Protein AF-N4UQC2-F1 (afdb_monomer)

Nearest PDB structures (foldseek):
  6hcl-assembly1_A  TM=1.930E-01  e=3.547E+00  Syntrophobacter fumaroxidans MPOB
  6zgu-assembly2_B  TM=1.732E-01  e=2.854E+00  Syntrophobacter fumaroxidans MPOB
  6hcl-assembly2_B  TM=1.859E-01  e=4.041E+00  Syntrophobacter fumaroxidans MPOB
  3zx6-assembly1_B  TM=1.472E-01  e=8.837E+00  Archaeoglobus fulgidus DSM 4304

Mean predicted aligned error: 12.89 Å

Radius of gyration: 21.23 Å; Cα contacts (8 Å, |Δi|>4): 267; chains: 1; bounding box: 50×72×57 Å

Foldseek 3Di:
DPPVVVLVVLLLVLLLVLLVQLLVLQVVCVVPPPCLLALDSDAPDDGDPCSDQLNVSSRNSLLSLLSNLLSLLQVLLQQLVVCVVVVNPDPRNVVSNVPRPDPPVCLVVLVVVCVPPDNPQSVLLSVLSNVSSVLSNVLNCVCVDPVLVPPDPPPDPVLLVLLVVLLVQLSRLLSAHDPPLVRDPSSVVSCVVQPVVDDPPHPRNSNSNSVSVSSNSSSLSSHPCSSVCSSCVVVVVVVVVVVVVVVVVVVVVVD

Secondary structure (DSSP, 8-state):
--HHHHHHHHHHHHHHHHHHHHHHHHHHHHHH-GGGGSSSSSTTPPPPGGGSTTTTHHHH-HHHHHHHHHHHHHHHHHHHHHHHHTT-IIIIIHHHHHHS--STTTHHHHHHHHTTS-HHHHHHHHHHHHHHHHHHHHHHHHHHSHHHHH--TTT-THHHHHHHHHHHHHHHHHT--SS-GGG-HHHHHHHHHHTTTS-TTS-HHHHHHHHHHHHHHHHHHTSTTHHHHHH-THHHHHHHHHHHHHHHHHHTT--

Structure (mmCIF, N/CA/C/O backbone):
data_AF-N4UQC2-F1
#
_entry.id   AF-N4UQC2-F1
#
loop_
_atom_site.group_PDB
_atom_site.id
_atom_site.type_symbol
_atom_site.label_atom_id
_atom_site.label_alt_id
_atom_site.label_comp_id
_atom_site.label_asym_id
_atom_site.label_entity_id
_atom_site.label_seq_id
_atom_site.pdbx_PDB_ins_code
_atom_site.Cartn_x
_atom_site.Cartn_y
_atom_site.Cartn_z
_atom_site.occupancy
_atom_site.B_iso_or_equiv
_atom_site.auth_seq_id
_atom_site.auth_comp_id
_atom_site.auth_asym_id
_atom_site.auth_atom_id
_atom_site.pdbx_PDB_model_num
ATOM 1 N N . MET A 1 1 ? 8.652 -9.023 -26.631 1.00 44.34 1 MET A N 1
ATOM 2 C CA . MET A 1 1 ? 9.166 -8.339 -25.422 1.00 44.34 1 MET A CA 1
ATOM 3 C C . MET A 1 1 ? 10.267 -9.214 -24.839 1.00 44.34 1 MET A C 1
ATOM 5 O O . MET A 1 1 ? 10.280 -10.399 -25.132 1.00 44.34 1 MET A O 1
ATOM 9 N N . THR A 1 2 ? 11.253 -8.672 -24.122 1.00 49.44 2 THR A N 1
ATOM 10 C CA . THR A 1 2 ? 12.263 -9.534 -23.476 1.00 49.44 2 THR A CA 1
ATOM 11 C C . THR A 1 2 ? 11.636 -10.201 -22.246 1.00 49.44 2 THR A C 1
ATOM 13 O O . THR A 1 2 ? 10.855 -9.552 -21.553 1.00 49.44 2 THR A O 1
ATOM 16 N N . SER A 1 3 ? 11.986 -11.453 -21.932 1.00 55.62 3 SER A N 1
ATOM 17 C CA . SER A 1 3 ? 11.437 -12.217 -20.784 1.00 55.62 3 SER A CA 1
ATOM 18 C C . SER A 1 3 ? 11.484 -11.453 -19.447 1.00 55.62 3 SER A C 1
ATOM 20 O O . SER A 1 3 ? 10.631 -11.604 -18.576 1.00 55.62 3 SER A O 1
ATOM 22 N N . ARG A 1 4 ? 12.454 -10.542 -19.301 1.00 56.97 4 ARG A N 1
ATOM 23 C CA . ARG A 1 4 ? 12.602 -9.643 -18.147 1.00 56.97 4 ARG A CA 1
ATOM 24 C C . ARG A 1 4 ? 11.537 -8.539 -18.064 1.00 56.97 4 ARG A C 1
ATOM 26 O O . ARG A 1 4 ? 11.221 -8.081 -16.968 1.00 56.97 4 ARG A O 1
ATOM 33 N N . GLN A 1 5 ? 11.024 -8.057 -19.197 1.00 58.88 5 GLN A N 1
ATOM 34 C CA . GLN A 1 5 ? 9.920 -7.091 -19.228 1.00 58.88 5 GLN A CA 1
ATOM 35 C C . GLN A 1 5 ? 8.578 -7.762 -18.926 1.00 58.88 5 GLN A C 1
ATOM 37 O O . GLN A 1 5 ? 7.753 -7.152 -18.252 1.00 58.88 5 GLN A O 1
ATOM 42 N N . GLU A 1 6 ? 8.390 -9.011 -19.351 1.00 59.22 6 GLU A N 1
ATOM 43 C CA . GLU A 1 6 ? 7.180 -9.798 -19.075 1.00 59.22 6 GLU A CA 1
ATOM 44 C C . GLU A 1 6 ? 7.020 -10.062 -17.575 1.00 59.22 6 GLU A C 1
ATOM 46 O O . GLU A 1 6 ? 6.007 -9.669 -16.996 1.00 59.22 6 GLU A O 1
ATOM 51 N N . GLY A 1 7 ? 8.065 -10.571 -16.908 1.00 60.97 7 GLY A N 1
ATOM 52 C CA . GLY A 1 7 ? 8.035 -10.785 -15.455 1.00 60.97 7 GLY A CA 1
ATOM 53 C C . GLY A 1 7 ? 7.785 -9.501 -14.656 1.00 60.97 7 GLY A C 1
ATOM 54 O O . GLY A 1 7 ? 7.135 -9.527 -13.615 1.00 60.97 7 GLY A O 1
ATOM 55 N N . ARG A 1 8 ? 8.232 -8.343 -15.168 1.00 65.62 8 ARG A N 1
ATOM 56 C CA . ARG A 1 8 ? 7.988 -7.037 -14.538 1.00 65.62 8 ARG A CA 1
ATOM 57 C C . ARG A 1 8 ? 6.528 -6.598 -14.622 1.00 65.62 8 ARG A C 1
ATOM 59 O O . ARG A 1 8 ? 6.057 -5.932 -13.714 1.00 65.62 8 ARG A O 1
ATOM 66 N N . ILE A 1 9 ? 5.840 -6.892 -15.716 1.00 70.88 9 ILE A N 1
ATOM 67 C CA . ILE A 1 9 ? 4.436 -6.502 -15.882 1.00 70.88 9 ILE A CA 1
ATOM 68 C C . ILE A 1 9 ? 3.540 -7.473 -15.100 1.00 70.88 9 ILE A C 1
ATOM 70 O O . ILE A 1 9 ? 2.578 -7.047 -14.474 1.00 70.88 9 ILE A O 1
ATOM 74 N N . GLN A 1 10 ? 3.909 -8.753 -15.030 1.00 76.31 10 GLN A N 1
ATOM 75 C CA . GLN A 1 10 ? 3.123 -9.781 -14.340 1.00 76.31 10 GLN A CA 1
ATOM 76 C C . GLN A 1 10 ? 2.926 -9.515 -12.843 1.00 76.31 10 GLN A C 1
ATOM 78 O O . GLN A 1 10 ? 1.796 -9.583 -12.368 1.00 76.31 10 GLN A O 1
ATOM 83 N N . TRP A 1 11 ? 3.976 -9.157 -12.092 1.00 81.56 11 TRP A N 1
ATOM 84 C CA . TRP A 1 11 ? 3.814 -8.882 -10.654 1.00 81.56 11 TRP A CA 1
ATOM 85 C C . TRP A 1 11 ? 2.961 -7.634 -10.382 1.00 81.56 11 TRP A C 1
ATOM 87 O O . TRP A 1 11 ? 2.285 -7.555 -9.360 1.00 81.56 11 TRP A O 1
ATOM 97 N N . ILE A 1 12 ? 2.981 -6.660 -11.297 1.00 83.62 12 ILE A N 1
ATOM 98 C CA . ILE A 1 12 ? 2.190 -5.425 -11.214 1.00 83.62 12 ILE A CA 1
ATOM 99 C C . ILE A 1 12 ? 0.710 -5.748 -11.399 1.00 83.62 12 ILE A C 1
ATOM 101 O O . ILE A 1 12 ? -0.120 -5.286 -10.616 1.00 83.62 12 ILE A O 1
ATOM 105 N N . GLU A 1 13 ? 0.382 -6.553 -12.410 1.00 82.62 13 GLU A N 1
ATOM 106 C CA . GLU A 1 13 ? -0.989 -7.007 -12.647 1.00 82.62 13 GLU A CA 1
ATOM 107 C C . GLU A 1 13 ? -1.485 -7.908 -11.505 1.00 82.62 13 GLU A C 1
ATOM 109 O O . GLU A 1 13 ? -2.600 -7.725 -11.015 1.00 82.62 13 GLU A O 1
ATOM 114 N N . GLY A 1 14 ? -0.630 -8.795 -10.981 1.00 82.50 14 GLY A N 1
ATOM 115 C CA . GLY A 1 14 ? -0.928 -9.589 -9.785 1.00 82.50 14 GLY A CA 1
ATOM 116 C C . GLY A 1 14 ? -1.236 -8.715 -8.564 1.00 82.50 14 GLY A C 1
ATOM 117 O O . GLY A 1 14 ? -2.234 -8.925 -7.870 1.00 82.50 14 GLY A O 1
ATOM 118 N N . LEU A 1 15 ? -0.445 -7.661 -8.344 1.00 84.00 15 LEU A N 1
ATOM 119 C CA . LEU A 1 15 ? -0.656 -6.711 -7.252 1.00 84.00 15 LEU A CA 1
ATOM 120 C C . LEU A 1 15 ? -1.977 -5.928 -7.398 1.00 84.00 15 LEU A C 1
ATOM 122 O O . LEU A 1 15 ? -2.656 -5.690 -6.397 1.00 84.00 15 LEU A O 1
ATOM 126 N N . ARG A 1 16 ? -2.389 -5.579 -8.627 1.00 83.81 16 ARG A N 1
ATOM 127 C CA . ARG A 1 16 ? -3.722 -5.000 -8.903 1.00 83.81 16 ARG A CA 1
ATOM 128 C C . ARG A 1 16 ? -4.848 -5.985 -8.584 1.00 83.81 16 ARG A C 1
ATOM 130 O O . ARG A 1 16 ? -5.846 -5.586 -7.985 1.00 83.81 16 ARG A O 1
ATOM 137 N N . GLY A 1 17 ? -4.674 -7.263 -8.923 1.00 84.44 17 GLY A N 1
ATOM 138 C CA . GLY A 1 17 ? -5.624 -8.328 -8.589 1.00 84.44 17 GLY A CA 1
ATOM 139 C C . GLY A 1 17 ? -5.834 -8.468 -7.079 1.00 84.44 17 GLY A C 1
ATOM 140 O O . GLY A 1 17 ? -6.973 -8.438 -6.603 1.00 84.44 17 GLY A O 1
ATOM 141 N N . ILE A 1 18 ? -4.744 -8.495 -6.305 1.00 85.38 18 ILE A N 1
ATOM 142 C CA . ILE A 1 18 ? -4.799 -8.533 -4.833 1.00 85.38 18 ILE A CA 1
ATOM 143 C C . ILE A 1 18 ? -5.514 -7.291 -4.289 1.00 85.38 18 ILE A C 1
ATOM 145 O O . ILE A 1 18 ? -6.395 -7.412 -3.437 1.00 85.38 18 ILE A O 1
ATOM 149 N N . ALA A 1 19 ? -5.195 -6.102 -4.812 1.00 85.88 19 ALA A N 1
ATOM 150 C CA . ALA A 1 19 ? -5.849 -4.860 -4.408 1.00 85.88 19 ALA A CA 1
ATOM 151 C C . ALA A 1 19 ? -7.370 -4.912 -4.615 1.00 85.88 19 ALA A C 1
ATOM 153 O O . ALA A 1 19 ? -8.125 -4.585 -3.700 1.00 85.88 19 ALA A O 1
ATOM 154 N N . SER A 1 20 ? -7.822 -5.377 -5.783 1.00 84.44 20 SER A N 1
ATOM 155 C CA . SER A 1 20 ? -9.252 -5.515 -6.083 1.00 84.44 20 SER A CA 1
ATOM 156 C C . SER A 1 20 ? -9.953 -6.518 -5.159 1.00 84.44 20 SER A C 1
ATOM 158 O O . SER A 1 20 ? -11.056 -6.252 -4.685 1.00 84.44 20 SER A O 1
ATOM 160 N N . THR A 1 21 ? -9.277 -7.616 -4.809 1.00 84.62 21 THR A N 1
ATOM 161 C CA . THR A 1 21 ? -9.804 -8.630 -3.885 1.00 84.62 21 THR A CA 1
ATOM 162 C C . THR A 1 21 ? -9.952 -8.070 -2.471 1.00 84.62 21 THR A C 1
ATOM 164 O O . THR A 1 21 ? -10.987 -8.261 -1.839 1.00 84.62 21 THR A O 1
ATOM 167 N N . LEU A 1 22 ? -8.956 -7.322 -1.984 1.00 84.25 22 LEU A N 1
ATOM 168 C CA . LEU A 1 22 ? -9.015 -6.663 -0.674 1.00 84.25 22 LEU A CA 1
ATOM 169 C C . LEU A 1 22 ? -10.153 -5.635 -0.596 1.00 84.25 22 LEU A C 1
ATOM 171 O O . LEU A 1 22 ? -10.838 -5.545 0.422 1.00 84.25 22 LEU A O 1
ATOM 175 N N . VAL A 1 23 ? -10.380 -4.873 -1.672 1.00 85.44 23 VAL A N 1
ATOM 176 C CA . VAL A 1 23 ? -11.502 -3.924 -1.758 1.00 85.44 23 VAL A CA 1
ATOM 177 C C . VAL A 1 23 ? -12.839 -4.664 -1.754 1.00 85.44 23 VAL A C 1
ATOM 179 O O . VAL A 1 23 ? -13.753 -4.273 -1.028 1.00 85.44 23 VAL A O 1
ATOM 182 N N . TRP A 1 24 ? -12.950 -5.761 -2.504 1.00 87.62 24 TRP A N 1
ATOM 183 C CA . TRP A 1 24 ? -14.151 -6.591 -2.518 1.00 87.62 24 TRP A CA 1
ATOM 184 C C . TRP A 1 24 ? -14.470 -7.173 -1.131 1.00 87.62 24 TRP A C 1
ATOM 186 O O . TRP A 1 24 ? -15.586 -6.985 -0.648 1.00 87.62 24 TRP A O 1
ATOM 196 N N . ILE A 1 25 ? -13.490 -7.780 -0.445 1.00 83.19 25 ILE A N 1
ATOM 197 C CA . ILE A 1 25 ? -13.656 -8.309 0.924 1.00 83.19 25 ILE A CA 1
ATOM 198 C C . ILE A 1 25 ? -14.134 -7.207 1.875 1.00 83.19 25 ILE A C 1
ATOM 200 O O . ILE A 1 25 ? -15.029 -7.437 2.690 1.00 83.19 25 ILE A O 1
ATOM 204 N N . ALA A 1 26 ? -13.585 -5.998 1.760 1.00 82.19 26 ALA A N 1
ATOM 205 C CA . ALA A 1 26 ? -13.992 -4.870 2.587 1.00 82.19 26 ALA A CA 1
ATOM 206 C C . ALA A 1 26 ? -15.443 -4.439 2.325 1.00 82.19 26 ALA A C 1
ATOM 208 O O . ALA A 1 26 ? -16.198 -4.232 3.271 1.00 82.19 26 ALA A O 1
ATOM 209 N N . HIS A 1 27 ? -15.876 -4.351 1.064 1.00 84.75 27 HIS A N 1
ATOM 210 C CA . HIS A 1 27 ? -17.270 -4.024 0.744 1.00 84.75 27 HIS A CA 1
ATOM 211 C C . HIS A 1 27 ? -18.248 -5.096 1.226 1.00 84.75 27 HIS A C 1
ATOM 213 O O . HIS A 1 27 ? -19.285 -4.753 1.791 1.00 84.75 27 HIS A O 1
ATOM 219 N N . VAL A 1 28 ? -17.898 -6.374 1.061 1.00 84.12 28 VAL A N 1
ATOM 220 C CA . VAL A 1 28 ? -18.686 -7.493 1.590 1.00 84.12 28 VAL A CA 1
ATOM 221 C C . VAL A 1 28 ? -18.770 -7.399 3.112 1.00 84.12 28 VAL A C 1
ATOM 223 O O . VAL A 1 28 ? -19.861 -7.425 3.672 1.00 84.12 28 VAL A O 1
ATOM 226 N N . THR A 1 29 ? -17.645 -7.193 3.796 1.00 80.69 29 THR A N 1
ATOM 227 C CA . THR A 1 29 ? -17.639 -7.079 5.260 1.00 80.69 29 THR A CA 1
ATOM 228 C C . THR A 1 29 ? -18.450 -5.875 5.731 1.00 80.69 29 THR A C 1
ATOM 230 O O . THR A 1 29 ? -19.214 -5.988 6.679 1.00 80.69 29 THR A O 1
ATOM 233 N N . ARG A 1 30 ? -18.377 -4.738 5.032 1.00 72.62 30 ARG A N 1
ATOM 234 C CA . ARG A 1 30 ? -19.188 -3.554 5.343 1.00 72.62 30 ARG A CA 1
ATOM 235 C C . ARG A 1 30 ? -20.687 -3.789 5.142 1.00 72.62 30 ARG A C 1
ATOM 237 O O . ARG A 1 30 ? -21.481 -3.160 5.831 1.00 72.62 30 ARG A O 1
ATOM 244 N N . ALA A 1 31 ? -21.070 -4.657 4.209 1.00 79.44 31 ALA A N 1
ATOM 245 C CA . ALA A 1 31 ? -22.468 -4.997 3.968 1.00 79.44 31 ALA A CA 1
ATOM 246 C C . ALA A 1 31 ? -23.051 -5.918 5.055 1.00 79.44 31 ALA A C 1
ATOM 248 O O . ALA A 1 31 ? -24.238 -5.809 5.351 1.00 79.44 31 ALA A O 1
ATOM 249 N N . PHE A 1 32 ? -22.234 -6.796 5.652 1.00 77.88 32 PHE A N 1
ATOM 250 C CA . PHE A 1 32 ? -22.707 -7.825 6.587 1.00 77.88 32 PHE A CA 1
ATOM 251 C C . PHE A 1 32 ? -22.346 -7.583 8.064 1.00 77.88 32 PHE A C 1
ATOM 253 O O . PHE A 1 32 ? -23.136 -7.942 8.931 1.00 77.88 32 PHE A O 1
ATOM 260 N N . ASP A 1 33 ? -21.191 -6.988 8.379 1.00 72.38 33 ASP A N 1
ATOM 261 C CA . ASP A 1 33 ? -20.724 -6.782 9.759 1.00 72.38 33 ASP A CA 1
ATOM 262 C C . ASP A 1 33 ? -19.831 -5.530 9.884 1.00 72.38 33 ASP A C 1
ATOM 264 O O . ASP A 1 33 ? -18.605 -5.565 9.732 1.00 72.38 33 ASP A O 1
ATOM 268 N N . LEU A 1 34 ? -20.462 -4.393 10.191 1.00 71.00 34 LEU A N 1
ATOM 269 C CA . LEU A 1 34 ? -19.768 -3.121 10.421 1.00 71.00 34 LEU A CA 1
ATOM 270 C C . LEU A 1 34 ? -18.935 -3.102 11.713 1.00 71.00 34 LEU A C 1
ATOM 272 O O . LEU A 1 34 ? -17.970 -2.339 11.798 1.00 71.00 34 LEU A O 1
ATOM 276 N N . ASP A 1 35 ? -19.255 -3.937 12.703 1.00 68.62 35 ASP A N 1
ATOM 277 C CA . ASP A 1 35 ? -18.554 -3.950 13.993 1.00 68.62 35 ASP A CA 1
ATOM 278 C C . ASP A 1 35 ? -17.125 -4.498 13.876 1.00 68.62 35 ASP A C 1
ATOM 280 O O . ASP A 1 35 ? -16.267 -4.228 14.723 1.00 68.62 35 ASP A O 1
ATOM 284 N N . LEU A 1 36 ? -16.8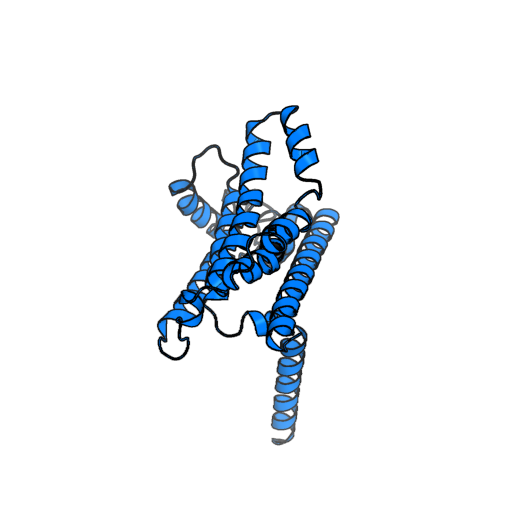23 -5.210 12.790 1.00 69.12 36 LEU A N 1
ATOM 285 C CA . LEU A 1 36 ? -15.484 -5.708 12.485 1.00 69.12 36 LEU A CA 1
ATOM 286 C C . LEU A 1 36 ? -14.478 -4.587 12.151 1.00 69.12 36 LEU A C 1
ATOM 288 O O . LEU A 1 36 ? -13.270 -4.793 12.249 1.00 69.12 36 LEU A O 1
ATOM 292 N N . TYR A 1 37 ? -14.956 -3.374 11.840 1.00 67.75 37 TYR A N 1
ATOM 293 C CA . TYR A 1 37 ? -14.118 -2.176 11.686 1.00 67.75 37 TYR A CA 1
ATOM 294 C C . TYR A 1 37 ? -13.696 -1.552 13.022 1.00 67.75 37 TYR A C 1
ATOM 296 O O . TYR A 1 37 ? -12.891 -0.618 13.047 1.00 67.75 37 TYR A O 1
ATOM 304 N N . SER A 1 38 ? -14.196 -2.057 14.144 1.00 61.38 38 SER A N 1
ATOM 305 C CA . SER A 1 38 ? -13.739 -1.681 15.478 1.00 61.38 38 SER A CA 1
ATOM 306 C C . SER A 1 38 ? -12.682 -2.675 15.975 1.00 61.38 38 SER A C 1
ATOM 308 O O . SER A 1 38 ? -12.798 -3.868 15.693 1.00 61.38 38 SER A O 1
ATOM 310 N N . PRO A 1 39 ? -11.643 -2.239 16.717 1.00 58.44 39 PRO A N 1
ATOM 311 C CA . PRO A 1 39 ? -10.652 -3.149 17.295 1.00 58.44 39 PRO A CA 1
ATOM 312 C C . PRO A 1 39 ? -11.271 -4.109 18.323 1.00 58.44 39 PRO A C 1
ATOM 314 O O . PRO A 1 39 ? -10.719 -5.177 18.566 1.00 58.44 39 PRO A O 1
ATOM 317 N N . VAL A 1 40 ? -12.413 -3.740 18.913 1.00 66.06 40 VAL A N 1
ATOM 318 C CA . VAL A 1 40 ? -13.215 -4.584 19.808 1.00 66.06 40 VAL A CA 1
ATOM 319 C C . VAL A 1 40 ? -14.699 -4.290 19.564 1.00 66.06 40 VAL A C 1
ATOM 321 O O . VAL A 1 40 ? -15.066 -3.139 19.326 1.00 66.06 40 VAL A O 1
ATOM 324 N N . SER A 1 41 ? -15.565 -5.305 19.620 1.00 65.31 41 SER A N 1
ATOM 325 C CA . SER A 1 41 ? -17.017 -5.138 19.383 1.00 65.31 41 SER A CA 1
ATOM 326 C C . SER A 1 41 ? -17.749 -4.409 20.530 1.00 65.31 41 SER A C 1
ATOM 328 O O . SER A 1 41 ? -18.860 -3.935 20.341 1.00 65.31 41 SER A O 1
ATOM 330 N N . GLY A 1 42 ? -17.131 -4.279 21.708 1.00 64.00 42 GLY A N 1
ATOM 331 C CA . GLY A 1 42 ? -17.689 -3.580 22.871 1.00 64.00 42 GLY A CA 1
ATOM 332 C C . GLY A 1 42 ? -16.698 -3.518 24.037 1.00 64.00 42 GLY A C 1
ATOM 333 O O . GLY A 1 42 ? -15.673 -4.202 24.017 1.00 64.00 42 GLY A O 1
ATOM 334 N N . GLU A 1 43 ? -16.980 -2.694 25.044 1.00 59.34 43 GLU A N 1
ATOM 335 C CA . GLU A 1 43 ? -16.144 -2.584 26.247 1.00 59.34 43 GLU A CA 1
ATOM 336 C C . GLU A 1 43 ? -16.070 -3.927 26.998 1.00 59.34 43 GLU A C 1
ATOM 338 O O . GLU A 1 43 ? -17.087 -4.560 27.271 1.00 59.34 43 GLU A O 1
ATOM 343 N N . GLY A 1 44 ? -14.854 -4.395 27.303 1.00 64.75 44 GLY A N 1
ATOM 344 C CA . GLY A 1 44 ? -14.619 -5.623 28.079 1.00 64.75 44 GLY A CA 1
ATOM 345 C C . GLY A 1 44 ? -14.749 -6.953 27.318 1.00 64.75 44 GLY A C 1
ATOM 346 O O . GLY A 1 44 ? -14.522 -8.009 27.909 1.00 64.75 44 GLY A O 1
ATOM 347 N N . LEU A 1 45 ? -15.067 -6.942 26.019 1.00 66.06 45 LEU A N 1
ATOM 348 C CA . LEU A 1 45 ? -15.158 -8.160 25.202 1.00 66.06 45 LEU A CA 1
ATOM 349 C C . LEU A 1 45 ? -13.794 -8.576 24.626 1.00 66.06 45 LEU A C 1
ATOM 351 O O . LEU A 1 45 ? -12.943 -7.742 24.317 1.00 66.06 45 LEU A O 1
ATOM 355 N N . ARG A 1 46 ? -13.581 -9.887 24.439 1.00 63.72 46 ARG A N 1
ATOM 356 C CA . ARG A 1 46 ? -12.381 -10.395 23.752 1.00 63.72 46 ARG A CA 1
ATOM 357 C C . ARG A 1 46 ? -12.460 -10.057 22.251 1.00 63.72 46 ARG A C 1
ATOM 359 O O . ARG A 1 46 ? -13.514 -10.277 21.652 1.00 63.72 46 ARG A O 1
ATOM 366 N N . PRO A 1 47 ? -11.380 -9.547 21.629 1.00 66.38 47 PRO A N 1
ATOM 367 C CA . PRO A 1 47 ? -11.376 -9.224 20.205 1.00 66.38 47 PRO A CA 1
ATOM 368 C C . PRO A 1 47 ? -11.539 -10.496 19.367 1.00 66.38 47 PRO A C 1
ATOM 370 O O . PRO A 1 47 ? -10.925 -11.528 19.650 1.00 66.38 47 PRO A O 1
ATOM 373 N N . ARG A 1 48 ? -12.366 -10.424 18.320 1.00 70.00 48 ARG A N 1
ATOM 374 C CA . ARG A 1 48 ? -12.517 -11.514 17.344 1.00 70.00 48 ARG A CA 1
ATOM 375 C C . ARG A 1 48 ? -11.203 -11.687 16.570 1.00 70.00 48 ARG A C 1
ATOM 377 O O . ARG A 1 48 ? -10.457 -10.727 16.413 1.00 70.00 48 ARG A O 1
ATOM 384 N N . LEU A 1 49 ? -10.920 -12.882 16.039 1.00 68.31 49 LEU A N 1
ATOM 385 C CA . LEU A 1 49 ? -9.668 -13.154 15.299 1.00 68.31 49 LEU A CA 1
ATOM 386 C C . LEU A 1 49 ? -9.405 -12.138 14.174 1.00 68.31 49 LEU A C 1
ATOM 388 O O . LEU A 1 49 ? -8.282 -11.698 13.968 1.00 68.31 49 LEU A O 1
ATOM 392 N N . LEU A 1 50 ? -10.468 -11.711 13.500 1.00 65.56 50 LEU A N 1
ATOM 393 C CA . LEU A 1 50 ? -10.439 -10.730 12.417 1.00 65.56 50 LEU A CA 1
ATOM 394 C C . LEU A 1 50 ? -10.309 -9.263 12.887 1.00 65.56 50 LEU A C 1
ATOM 396 O O . LEU A 1 50 ? -10.082 -8.377 12.070 1.00 65.56 50 LEU A O 1
ATOM 400 N N . GLN A 1 51 ? -10.418 -9.008 14.194 1.00 69.06 51 GLN A N 1
ATOM 401 C CA . GLN A 1 51 ? -10.175 -7.708 14.835 1.00 69.06 51 GLN A CA 1
ATOM 402 C C . GLN A 1 51 ? -8.737 -7.574 15.372 1.00 69.06 51 GLN A C 1
ATOM 404 O O . GLN A 1 51 ? -8.330 -6.481 15.775 1.00 69.06 51 GLN A O 1
ATOM 409 N N . LEU A 1 52 ? -7.959 -8.666 15.379 1.00 72.12 52 LEU A N 1
ATOM 410 C CA . LEU A 1 52 ? -6.561 -8.666 15.813 1.00 72.12 52 LEU A CA 1
ATOM 411 C C . LEU A 1 52 ? -5.668 -7.847 14.865 1.00 72.12 52 LEU A C 1
ATOM 413 O O . LEU A 1 52 ? -5.973 -7.729 13.669 1.00 72.12 52 LEU A O 1
ATOM 417 N N . PRO A 1 53 ? -4.536 -7.314 15.373 1.00 65.62 53 PRO A N 1
ATOM 418 C CA . PRO A 1 53 ? -3.544 -6.674 14.520 1.00 65.62 53 PRO A CA 1
ATOM 419 C C . PRO A 1 53 ? -3.086 -7.645 13.423 1.00 65.62 53 PRO A C 1
ATOM 421 O O . PRO A 1 53 ? -3.095 -8.861 13.616 1.00 65.62 53 PRO A O 1
ATOM 424 N N . PHE A 1 54 ? -2.697 -7.108 12.267 1.00 75.38 54 PHE A N 1
ATOM 425 C CA . PHE A 1 54 ? -2.325 -7.850 11.049 1.00 75.38 54 PHE A CA 1
ATOM 426 C C . PHE A 1 54 ? -3.504 -8.498 10.304 1.00 75.38 54 PHE A C 1
ATOM 428 O O . PHE A 1 54 ? -3.688 -8.221 9.121 1.00 75.38 54 PHE A O 1
ATOM 435 N N . LEU A 1 55 ? -4.336 -9.306 10.969 1.00 70.62 55 LEU A N 1
ATOM 436 C CA . LEU A 1 55 ? -5.478 -10.001 10.343 1.00 70.62 55 LEU A CA 1
ATOM 437 C C . LEU A 1 55 ? -6.570 -9.030 9.873 1.00 70.62 55 LEU A C 1
ATOM 439 O O . LEU A 1 55 ? -7.148 -9.192 8.798 1.00 70.62 55 LEU A O 1
ATOM 443 N N . ARG A 1 56 ? -6.778 -7.954 10.633 1.00 76.69 56 ARG A N 1
ATOM 444 C CA . ARG A 1 56 ? -7.688 -6.852 10.302 1.00 76.69 56 ARG A CA 1
ATOM 445 C C . ARG A 1 56 ? -7.429 -6.201 8.942 1.00 76.69 56 ARG A C 1
ATOM 447 O O . ARG A 1 56 ? -8.356 -5.670 8.326 1.00 76.69 56 ARG A O 1
ATOM 454 N N . ILE A 1 57 ? -6.181 -6.204 8.474 1.00 78.69 57 ILE A N 1
ATOM 455 C CA . ILE A 1 57 ? -5.784 -5.536 7.229 1.00 78.69 57 ILE A CA 1
ATOM 456 C C . ILE A 1 57 ? -6.615 -6.037 6.040 1.00 78.69 57 ILE A C 1
ATOM 458 O O . ILE A 1 57 ? -6.949 -5.249 5.154 1.00 78.69 57 ILE A O 1
ATOM 462 N N . MET A 1 58 ? -7.007 -7.315 6.054 1.00 76.81 58 MET A N 1
ATOM 463 C CA . MET A 1 58 ? -7.826 -7.914 4.997 1.00 76.81 58 MET A CA 1
ATOM 464 C C . MET A 1 58 ? -9.240 -7.320 4.914 1.00 76.81 58 MET A C 1
ATOM 466 O O . MET A 1 58 ? -9.830 -7.298 3.841 1.00 76.81 58 MET A O 1
ATOM 470 N N . ILE A 1 59 ? -9.770 -6.804 6.024 1.00 73.56 59 ILE A N 1
ATOM 471 C CA . ILE A 1 59 ? -11.143 -6.284 6.143 1.00 73.56 59 ILE A CA 1
ATOM 472 C C . ILE A 1 59 ? -11.198 -4.763 5.997 1.00 73.56 59 ILE A C 1
ATOM 474 O O . ILE A 1 59 ? -12.184 -4.196 5.529 1.00 73.56 59 ILE A O 1
ATOM 478 N N . GLN A 1 60 ? -10.120 -4.080 6.375 1.00 71.25 60 GLN A N 1
ATOM 479 C CA . GLN A 1 60 ? -10.064 -2.623 6.430 1.00 71.25 60 GLN A CA 1
ATOM 480 C C . GLN A 1 60 ? -10.291 -1.949 5.068 1.00 71.25 60 GLN A C 1
ATOM 482 O O . GLN A 1 60 ? -10.745 -0.807 5.033 1.00 71.25 60 GLN A O 1
ATOM 487 N N . GLY A 1 61 ? -9.950 -2.605 3.952 1.00 74.31 61 GLY A N 1
ATOM 488 C CA . GLY A 1 61 ? -10.150 -2.109 2.578 1.00 74.31 61 GLY A CA 1
ATOM 489 C C . GLY A 1 61 ? -9.271 -0.924 2.161 1.00 74.31 61 GLY A C 1
ATOM 490 O O . GLY A 1 61 ? -8.925 -0.797 0.987 1.00 74.31 61 GLY A O 1
ATOM 491 N N . ARG A 1 62 ? -8.832 -0.089 3.115 1.00 80.69 62 ARG A N 1
ATOM 492 C CA . ARG A 1 62 ? -7.995 1.103 2.885 1.00 80.69 62 ARG A CA 1
ATOM 493 C C . ARG A 1 62 ? -6.700 0.775 2.140 1.00 80.69 62 ARG A C 1
ATOM 495 O O . ARG A 1 62 ? -6.339 1.500 1.216 1.00 80.69 62 ARG A O 1
ATOM 502 N N . LEU A 1 63 ? -6.034 -0.329 2.489 1.00 82.44 63 LEU A N 1
ATOM 503 C CA . LEU A 1 63 ? -4.816 -0.747 1.788 1.00 82.44 63 LEU A CA 1
ATOM 504 C C . LEU A 1 63 ? -5.074 -1.128 0.329 1.00 82.44 63 LEU A C 1
ATOM 506 O O . LEU A 1 63 ? -4.221 -0.859 -0.505 1.00 82.44 63 LEU A O 1
ATOM 510 N N . GLY A 1 64 ? -6.244 -1.677 -0.009 1.00 83.44 64 GLY A N 1
ATOM 511 C CA . GLY A 1 64 ? -6.584 -1.999 -1.396 1.00 83.44 64 GLY A CA 1
ATOM 512 C C . GLY A 1 64 ? -6.612 -0.752 -2.287 1.00 83.44 64 GLY A C 1
ATOM 513 O O . GLY A 1 64 ? -6.003 -0.739 -3.354 1.00 83.44 64 GLY A O 1
ATOM 514 N N . VAL A 1 65 ? -7.220 0.339 -1.810 1.00 84.94 65 VAL A N 1
ATOM 515 C CA . VAL A 1 65 ? -7.243 1.627 -2.531 1.00 84.94 65 VAL A CA 1
ATOM 516 C C . VAL A 1 65 ? -5.837 2.230 -2.648 1.00 84.94 65 VAL A C 1
ATOM 518 O O . VAL A 1 65 ? -5.447 2.690 -3.720 1.00 84.94 65 VAL A O 1
ATOM 521 N N . ILE A 1 66 ? -5.049 2.186 -1.569 1.00 88.38 66 ILE A N 1
ATOM 522 C CA . ILE A 1 66 ? -3.660 2.676 -1.542 1.00 88.38 66 ILE A CA 1
ATOM 523 C C . ILE A 1 66 ? -2.795 1.907 -2.551 1.00 88.38 66 ILE A C 1
ATOM 525 O O . ILE A 1 66 ? -2.085 2.528 -3.343 1.00 88.38 66 ILE A O 1
ATOM 529 N N . ILE A 1 67 ? -2.901 0.573 -2.589 1.00 86.81 67 ILE A N 1
ATOM 530 C CA . ILE A 1 67 ? -2.201 -0.268 -3.568 1.00 86.81 67 ILE A CA 1
ATOM 531 C C . ILE A 1 67 ? -2.636 0.101 -4.989 1.00 86.81 67 ILE A C 1
ATOM 533 O O . ILE A 1 67 ? -1.788 0.269 -5.858 1.00 86.81 67 ILE A O 1
ATOM 537 N N . PHE A 1 68 ? -3.932 0.275 -5.246 1.00 87.06 68 PHE A N 1
ATOM 538 C CA . PHE A 1 68 ? -4.426 0.617 -6.581 1.00 87.06 68 PHE A CA 1
ATOM 539 C C . PHE A 1 68 ? -3.830 1.934 -7.106 1.00 87.06 68 PHE A C 1
ATOM 541 O O . PHE A 1 68 ? -3.336 2.000 -8.237 1.00 87.06 68 PHE A O 1
ATOM 548 N N . ILE A 1 69 ? -3.802 2.971 -6.266 1.00 87.94 69 ILE A N 1
ATOM 549 C CA . ILE A 1 69 ? -3.222 4.276 -6.611 1.00 87.94 69 ILE A CA 1
ATOM 550 C C . ILE A 1 69 ? -1.697 4.176 -6.769 1.00 87.94 69 ILE A C 1
ATOM 552 O O . ILE A 1 69 ? -1.146 4.709 -7.736 1.00 87.94 69 ILE A O 1
ATOM 556 N N . TYR A 1 70 ? -1.021 3.441 -5.879 1.00 90.12 70 TYR A N 1
ATOM 557 C CA . TYR A 1 70 ? 0.412 3.149 -5.982 1.00 90.12 70 TYR A CA 1
ATOM 558 C C . TYR A 1 70 ? 0.764 2.491 -7.318 1.00 90.12 70 TYR A C 1
ATOM 560 O O . TYR A 1 70 ? 1.656 2.958 -8.027 1.00 90.12 70 TYR A O 1
ATOM 568 N N . VAL A 1 71 ? 0.052 1.423 -7.689 1.00 87.44 71 VAL A N 1
ATOM 569 C CA . VAL A 1 71 ? 0.336 0.696 -8.929 1.00 87.44 71 VAL A CA 1
ATOM 570 C C . VAL A 1 71 ? 0.003 1.548 -10.150 1.00 87.44 71 VAL A C 1
ATOM 572 O O . VAL A 1 71 ? 0.685 1.453 -11.170 1.00 87.44 71 VAL A O 1
ATOM 575 N N . THR A 1 72 ? -1.010 2.408 -10.064 1.00 87.62 72 THR A N 1
ATOM 576 C CA . THR A 1 72 ? -1.296 3.383 -11.122 1.00 87.62 72 THR A CA 1
ATOM 577 C C . THR A 1 72 ? -0.084 4.287 -11.345 1.00 87.62 72 THR A C 1
ATOM 579 O O . THR A 1 72 ? 0.460 4.287 -12.446 1.00 87.62 72 THR A O 1
ATOM 582 N N . GLY A 1 73 ? 0.436 4.937 -10.298 1.00 86.00 73 GLY A N 1
ATOM 583 C CA . GLY A 1 73 ? 1.653 5.755 -10.398 1.00 86.00 73 GLY A CA 1
ATOM 584 C C . GLY A 1 73 ? 2.868 4.979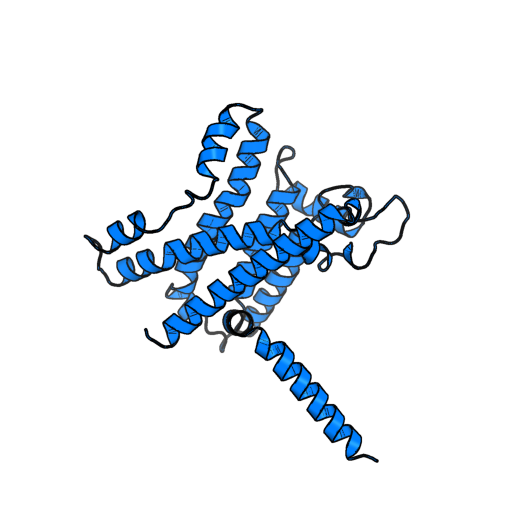 -10.911 1.00 86.00 73 GLY A C 1
ATOM 585 O O . GLY A 1 73 ? 3.596 5.453 -11.784 1.00 86.00 73 GLY A O 1
ATOM 586 N N . TYR A 1 74 ? 3.042 3.739 -10.448 1.00 87.88 74 TYR A N 1
ATOM 587 C CA . TYR A 1 74 ? 4.135 2.875 -10.885 1.00 87.88 74 TYR A CA 1
ATOM 588 C C . TYR A 1 74 ? 4.074 2.563 -12.388 1.00 87.88 74 TYR A C 1
ATOM 590 O O . TYR A 1 74 ? 5.093 2.640 -13.075 1.00 87.88 74 TYR A O 1
ATOM 598 N N . VAL A 1 75 ? 2.894 2.210 -12.912 1.00 84.38 75 VAL A N 1
ATOM 599 C CA . VAL A 1 75 ? 2.707 1.857 -14.330 1.00 84.38 75 VAL A CA 1
ATOM 600 C C . VAL A 1 75 ? 2.800 3.084 -15.224 1.00 84.38 75 VAL A C 1
ATOM 602 O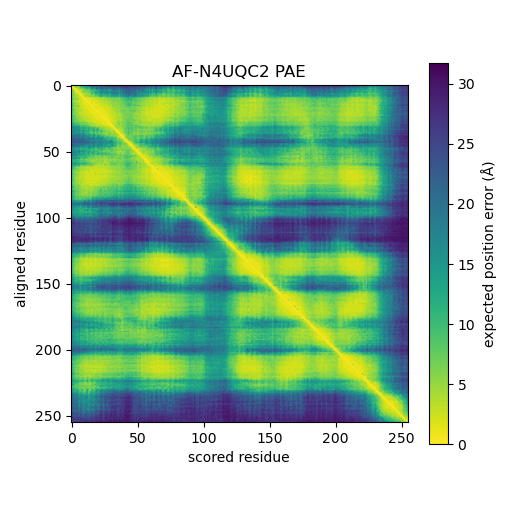 O . VAL A 1 75 ? 3.431 3.012 -16.279 1.00 84.38 75 VAL A O 1
ATOM 605 N N . CYS A 1 76 ? 2.251 4.214 -14.778 1.00 85.31 76 CYS A N 1
ATOM 606 C CA . CYS A 1 76 ? 2.356 5.481 -15.491 1.00 85.31 76 CYS A CA 1
ATOM 607 C C . CYS A 1 76 ? 3.818 5.923 -15.661 1.00 85.31 76 CYS A C 1
ATOM 609 O O . CYS A 1 76 ? 4.176 6.485 -16.691 1.00 85.31 76 CYS A O 1
ATOM 611 N N . ALA A 1 77 ? 4.691 5.611 -14.699 1.00 83.69 77 ALA A N 1
ATOM 612 C CA . ALA A 1 77 ? 6.109 5.954 -14.761 1.00 83.69 77 ALA A CA 1
ATOM 613 C C . ALA A 1 77 ? 6.963 4.989 -15.608 1.00 83.69 77 ALA A C 1
ATOM 615 O O . ALA A 1 77 ? 8.054 5.360 -16.043 1.00 83.69 77 ALA A O 1
ATOM 616 N N . LEU A 1 78 ? 6.489 3.764 -15.888 1.00 81.19 78 LEU A N 1
ATOM 617 C CA . LEU A 1 78 ? 7.294 2.720 -16.544 1.00 81.19 78 LEU A CA 1
ATOM 618 C C . LEU A 1 78 ? 7.816 3.125 -17.924 1.00 81.19 78 LEU A C 1
ATOM 620 O O . LEU A 1 78 ? 9.018 3.020 -18.184 1.00 81.19 78 LEU A O 1
ATOM 624 N N . LYS A 1 79 ? 6.912 3.507 -18.834 1.00 78.56 79 LYS A N 1
ATOM 625 C CA . LYS A 1 79 ? 7.276 3.819 -20.224 1.00 78.56 79 LYS A CA 1
ATOM 626 C C . LYS A 1 79 ? 8.074 5.126 -20.307 1.00 78.56 79 LYS A C 1
ATOM 628 O O . LYS A 1 79 ? 9.173 5.066 -20.865 1.00 78.56 79 LYS A O 1
ATOM 633 N N . PRO A 1 80 ? 7.629 6.241 -19.691 1.00 80.12 80 PRO A N 1
ATOM 634 C CA . PRO A 1 80 ? 8.359 7.502 -19.760 1.00 80.12 80 PRO A CA 1
ATOM 635 C C . PRO A 1 80 ? 9.779 7.402 -19.202 1.00 80.12 80 PRO A C 1
ATOM 637 O O . PRO A 1 80 ? 10.739 7.730 -19.897 1.00 80.12 80 PRO A O 1
ATOM 640 N N . LEU A 1 81 ? 9.955 6.862 -17.988 1.00 79.88 81 LEU A N 1
ATOM 641 C CA . LEU A 1 81 ? 11.283 6.768 -17.368 1.00 79.88 81 LEU A CA 1
ATOM 642 C C . LEU A 1 81 ? 12.226 5.859 -18.161 1.00 79.88 81 LEU A C 1
ATOM 644 O O . LEU A 1 81 ? 13.426 6.123 -18.240 1.00 79.88 81 LEU A O 1
ATOM 648 N N . THR A 1 82 ? 11.700 4.801 -18.782 1.00 78.38 82 THR A N 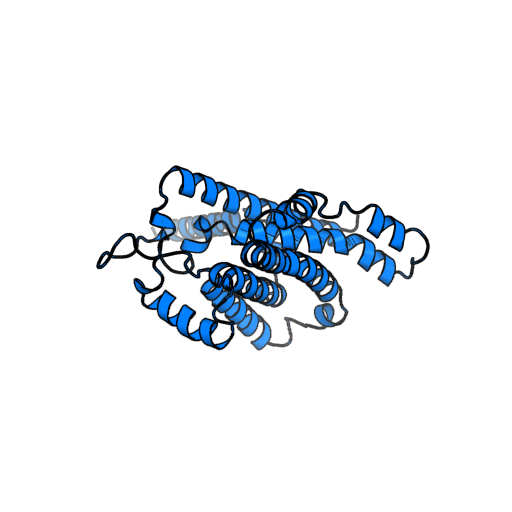1
ATOM 649 C CA . THR A 1 82 ? 12.510 3.920 -19.632 1.00 78.38 82 THR A CA 1
ATOM 650 C C . THR A 1 82 ? 12.995 4.640 -20.893 1.00 78.38 82 THR A C 1
ATOM 652 O O . THR A 1 82 ? 14.145 4.446 -21.285 1.00 78.38 82 THR A O 1
ATOM 655 N N . LEU A 1 83 ? 12.153 5.469 -21.518 1.00 77.62 83 LEU A N 1
ATOM 656 C CA . LEU A 1 83 ? 12.502 6.233 -22.720 1.00 77.62 83 LEU A CA 1
ATOM 657 C C . LEU A 1 83 ? 13.514 7.344 -22.420 1.00 77.62 83 LEU A C 1
ATOM 659 O O . LEU A 1 83 ? 14.531 7.437 -23.110 1.00 77.62 83 LEU A O 1
ATOM 663 N N . PHE A 1 84 ? 13.320 8.094 -21.330 1.00 79.12 84 PHE A N 1
ATOM 664 C CA . PHE A 1 84 ? 14.260 9.141 -20.915 1.00 79.12 84 PHE A CA 1
ATOM 665 C C . PHE A 1 84 ? 15.666 8.593 -20.650 1.00 79.12 84 PHE A C 1
ATOM 667 O O . PHE A 1 84 ? 16.662 9.184 -21.057 1.00 79.12 84 PHE A O 1
ATOM 674 N N . ARG A 1 85 ? 15.771 7.407 -20.045 1.00 74.75 85 ARG A N 1
ATOM 675 C CA . ARG A 1 85 ? 17.066 6.760 -19.773 1.00 74.75 85 ARG A CA 1
ATOM 676 C C . ARG A 1 85 ? 17.758 6.205 -21.016 1.00 74.75 85 ARG A C 1
ATOM 678 O O . ARG A 1 85 ? 18.963 5.976 -20.974 1.00 74.75 85 ARG A O 1
ATOM 685 N N . ARG A 1 86 ? 17.011 5.959 -22.094 1.00 78.50 86 ARG A N 1
ATOM 686 C CA . ARG A 1 86 ? 17.546 5.545 -23.402 1.00 78.50 86 ARG A CA 1
ATOM 687 C C . ARG A 1 86 ? 17.979 6.730 -24.265 1.00 78.50 86 ARG A C 1
ATOM 689 O O . ARG A 1 86 ? 18.487 6.510 -25.355 1.00 78.50 86 ARG A O 1
ATOM 696 N N . GLY A 1 87 ? 17.790 7.954 -23.778 1.00 74.94 87 GLY A N 1
ATOM 697 C CA . GLY A 1 87 ? 18.150 9.167 -24.495 1.00 74.94 87 GLY A CA 1
ATOM 698 C C . GLY A 1 87 ? 17.171 9.557 -25.605 1.00 74.94 87 GLY A C 1
ATOM 699 O O . GLY A 1 87 ? 17.559 10.276 -26.513 1.00 74.94 87 GLY A O 1
ATOM 700 N N . ASN A 1 88 ? 15.925 9.072 -25.564 1.00 74.00 88 ASN A N 1
ATOM 701 C CA . ASN A 1 88 ? 14.922 9.372 -26.588 1.00 74.00 88 ASN A CA 1
ATOM 702 C C . ASN A 1 88 ? 13.896 10.386 -26.042 1.00 74.00 88 ASN A C 1
ATOM 704 O O . ASN A 1 88 ? 12.807 10.012 -25.602 1.00 74.00 88 ASN A O 1
ATOM 708 N N . TYR A 1 89 ? 14.312 11.656 -25.958 1.00 67.19 89 TYR A N 1
ATOM 709 C CA . TYR A 1 89 ? 13.639 12.715 -25.184 1.00 67.19 89 TYR A CA 1
ATOM 710 C C . TYR A 1 89 ? 12.524 13.447 -25.954 1.00 67.19 89 TYR A C 1
ATOM 712 O O . TYR A 1 89 ? 11.473 13.715 -25.379 1.00 67.19 89 TYR A O 1
ATOM 720 N N . GLU A 1 90 ? 12.740 13.755 -27.236 1.00 59.00 90 GLU A N 1
ATOM 721 C CA . GLU A 1 90 ? 12.074 14.887 -27.912 1.00 59.00 90 GLU A CA 1
ATOM 722 C C . GLU A 1 90 ? 10.660 14.610 -28.450 1.00 59.00 90 GLU A C 1
ATOM 724 O O . GLU A 1 90 ? 9.835 15.517 -28.481 1.00 59.00 90 GLU A O 1
ATOM 729 N N . ALA A 1 91 ? 10.342 13.374 -28.847 1.00 59.22 91 ALA A N 1
ATOM 730 C CA . ALA A 1 91 ? 9.012 13.025 -29.365 1.00 59.22 91 ALA A CA 1
ATOM 731 C C . ALA A 1 91 ? 8.362 11.920 -28.525 1.00 59.22 91 ALA A C 1
ATOM 733 O O . ALA A 1 91 ? 7.348 12.148 -27.871 1.00 59.22 91 ALA A O 1
ATOM 734 N N . ASP A 1 92 ? 8.984 10.744 -28.449 1.00 61.16 92 ASP A N 1
ATOM 735 C CA . ASP A 1 92 ? 8.384 9.568 -27.804 1.00 61.16 92 ASP A CA 1
ATOM 736 C C . ASP A 1 92 ? 8.267 9.691 -26.276 1.00 61.16 92 ASP A C 1
ATOM 738 O O . ASP A 1 92 ? 7.318 9.177 -25.682 1.00 61.16 92 ASP A O 1
ATOM 742 N N . GLY A 1 93 ? 9.216 10.372 -25.621 1.00 61.91 93 GLY A N 1
ATOM 743 C CA . GLY A 1 93 ? 9.233 10.559 -24.168 1.00 61.91 93 GLY A CA 1
ATOM 744 C C . GLY A 1 93 ? 8.043 11.386 -23.684 1.00 61.91 93 GLY A C 1
ATOM 745 O O . GLY A 1 93 ? 7.209 10.882 -22.928 1.00 61.91 93 GLY A O 1
ATOM 746 N N . PHE A 1 94 ? 7.918 12.622 -24.170 1.00 65.38 94 PHE A N 1
ATOM 747 C CA . PHE A 1 94 ? 6.801 13.508 -23.826 1.00 65.38 94 PHE A CA 1
ATOM 748 C C . PHE A 1 94 ? 5.451 13.001 -24.353 1.00 65.38 94 PHE A C 1
ATOM 750 O O . PHE A 1 94 ? 4.469 13.061 -23.612 1.00 65.38 94 PHE A O 1
ATOM 757 N N . LEU A 1 95 ? 5.398 12.418 -25.561 1.00 62.91 95 LEU A N 1
ATOM 758 C CA . LEU A 1 95 ? 4.174 11.789 -26.077 1.00 62.91 95 LEU A CA 1
ATOM 759 C C . LEU A 1 95 ? 3.731 10.603 -25.216 1.00 62.91 95 LEU A C 1
ATOM 761 O O . LEU A 1 95 ? 2.536 10.398 -25.017 1.00 62.91 95 LEU A O 1
ATOM 765 N N . SER A 1 96 ? 4.663 9.822 -24.664 1.00 63.12 96 SER A N 1
ATOM 766 C CA . SER A 1 96 ? 4.304 8.728 -23.757 1.00 63.12 96 SER A CA 1
ATOM 767 C C . SER A 1 96 ? 3.741 9.232 -22.428 1.00 63.12 96 SER A C 1
ATOM 769 O O . SER A 1 96 ? 2.844 8.592 -21.884 1.00 63.12 96 SER A O 1
ATOM 771 N N . VAL A 1 97 ? 4.209 10.379 -21.924 1.00 68.56 97 VAL A N 1
ATOM 772 C CA . VAL A 1 97 ? 3.657 11.018 -20.718 1.00 68.56 97 VAL A CA 1
ATOM 773 C C . VAL A 1 97 ? 2.241 11.524 -20.986 1.00 68.56 97 VAL A C 1
ATOM 775 O O . VAL A 1 97 ? 1.355 11.253 -20.182 1.00 68.56 97 VAL A O 1
ATOM 778 N N . SER A 1 98 ? 2.011 12.195 -22.119 1.00 63.12 98 SER A N 1
ATOM 779 C CA . SER A 1 98 ? 0.688 12.729 -22.474 1.00 63.12 98 SER A CA 1
ATOM 780 C C . SER A 1 98 ? -0.322 11.649 -22.873 1.00 63.12 98 SER A C 1
ATOM 782 O O . SER A 1 98 ? -1.513 11.811 -22.634 1.00 63.12 98 SER A O 1
ATOM 784 N N . SER A 1 99 ? 0.143 10.533 -23.441 1.00 61.88 99 SER A N 1
ATOM 785 C CA . SER A 1 99 ? -0.703 9.394 -23.835 1.00 61.88 99 SER A CA 1
ATOM 786 C C . SER A 1 99 ? -0.952 8.406 -22.696 1.00 61.88 99 SER A C 1
ATOM 788 O O . SER A 1 99 ? -1.769 7.494 -22.830 1.00 61.88 99 SER A O 1
ATOM 790 N N . THR A 1 100 ? -0.217 8.524 -21.588 1.00 57.53 100 THR A N 1
ATOM 791 C CA . THR A 1 100 ? -0.495 7.715 -20.407 1.00 57.53 100 THR A CA 1
ATOM 792 C C . THR A 1 100 ? -1.810 8.217 -19.819 1.00 57.53 100 THR A C 1
ATOM 794 O O . THR A 1 100 ? -1.889 9.405 -19.512 1.00 57.53 100 THR A O 1
ATOM 797 N N . PRO A 1 101 ? -2.830 7.358 -19.632 1.00 54.22 101 PRO A N 1
ATOM 798 C CA . PRO A 1 101 ? -4.029 7.765 -18.922 1.00 54.22 101 PRO A CA 1
ATOM 799 C C . PRO A 1 101 ? -3.596 8.203 -17.523 1.00 54.22 101 PRO A C 1
ATOM 801 O O . PRO A 1 101 ? -3.195 7.387 -16.689 1.00 54.22 101 PRO A O 1
ATOM 804 N N . GLY A 1 102 ? -3.589 9.516 -17.300 1.00 51.81 102 GLY A N 1
ATOM 805 C CA . GLY A 1 102 ? -3.445 10.082 -15.972 1.00 51.81 102 GLY A CA 1
ATOM 806 C C . GLY A 1 102 ? -4.633 9.655 -15.109 1.00 51.81 102 GLY A C 1
ATOM 807 O O . GLY A 1 102 ? -5.567 9.008 -15.594 1.00 51.81 102 GLY A O 1
ATOM 808 N N . PRO A 1 103 ? -4.649 10.014 -13.821 1.00 45.91 103 PRO A N 1
ATOM 809 C CA . PRO A 1 103 ? -5.816 9.826 -12.973 1.00 45.91 103 PRO A CA 1
ATOM 810 C C . PRO A 1 103 ? -6.962 10.776 -13.390 1.00 45.91 103 PRO A C 1
ATOM 812 O O . PRO A 1 103 ? -7.426 11.598 -12.609 1.00 45.91 103 PRO A O 1
ATOM 815 N N . GLU A 1 104 ? -7.469 10.639 -14.617 1.00 41.84 104 GLU A N 1
ATOM 816 C CA . GLU A 1 104 ? -8.814 11.074 -15.010 1.00 41.84 104 GLU A CA 1
ATOM 817 C C . GLU A 1 104 ? -9.891 10.104 -14.489 1.00 41.84 104 GLU A C 1
ATOM 819 O O . GLU A 1 104 ? -11.087 10.297 -14.694 1.00 41.84 104 GLU A O 1
ATOM 824 N N . LEU A 1 105 ? -9.483 9.076 -13.737 1.00 41.91 105 LEU A N 1
ATOM 825 C CA . LEU A 1 105 ? -10.361 8.172 -13.005 1.00 41.91 105 LEU A CA 1
ATOM 826 C C . LEU A 1 105 ? -10.947 8.885 -11.765 1.00 41.91 105 LEU A C 1
ATOM 828 O O . LEU A 1 105 ? -10.484 8.691 -10.647 1.00 41.91 105 LEU A O 1
ATOM 832 N N . GLY A 1 106 ? -11.924 9.779 -11.950 1.00 40.66 106 GLY A N 1
ATOM 833 C CA . GLY A 1 106 ? -12.824 10.300 -10.899 1.00 40.66 106 GLY A CA 1
ATOM 834 C C . GLY A 1 106 ? -12.223 11.168 -9.775 1.00 40.66 106 GLY A C 1
ATOM 835 O O . GLY A 1 106 ? -12.969 11.824 -9.044 1.00 40.66 106 GLY A O 1
ATOM 836 N N . ILE A 1 107 ? -10.897 11.239 -9.632 1.00 47.03 107 ILE A N 1
ATOM 837 C CA . ILE A 1 107 ? -10.228 12.048 -8.600 1.00 47.03 107 ILE A CA 1
ATOM 838 C C . ILE A 1 107 ? -10.285 13.535 -8.969 1.00 47.03 107 ILE A C 1
ATOM 840 O O . IL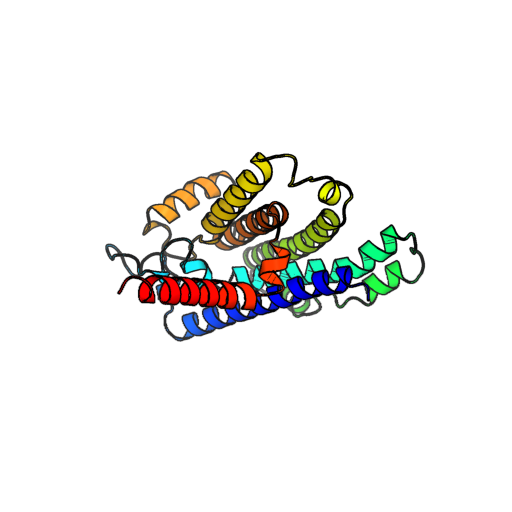E A 1 107 ? -10.547 14.359 -8.099 1.00 47.03 107 ILE A O 1
ATOM 844 N N . SER A 1 108 ? -10.154 13.882 -10.254 1.00 34.09 108 SER A N 1
ATOM 845 C CA . SER A 1 108 ? -10.262 15.274 -10.720 1.00 34.09 108 SER A CA 1
ATOM 846 C C . SER A 1 108 ? -11.681 15.834 -10.542 1.00 34.09 108 SER A C 1
ATOM 848 O O . SER A 1 108 ? -11.856 16.932 -10.022 1.00 34.09 108 SER A O 1
ATOM 850 N N . THR A 1 109 ? -12.721 15.040 -10.826 1.00 37.59 109 THR A N 1
ATOM 851 C CA . THR A 1 109 ? -14.121 15.430 -10.578 1.00 37.59 109 THR A CA 1
ATOM 852 C C . THR A 1 109 ? -14.420 15.567 -9.081 1.00 37.59 109 THR A C 1
ATOM 854 O O . THR A 1 109 ? -15.201 16.429 -8.682 1.00 37.59 109 THR A O 1
ATOM 857 N N . THR A 1 110 ? -13.765 14.765 -8.234 1.00 40.69 110 THR A N 1
ATOM 858 C CA . THR A 1 110 ? -13.826 14.914 -6.770 1.00 40.69 110 THR A CA 1
ATOM 859 C C . THR A 1 110 ? -13.066 16.162 -6.308 1.00 40.69 110 THR A C 1
ATOM 861 O O . THR A 1 110 ? -13.553 16.870 -5.436 1.00 40.69 110 THR A O 1
ATOM 864 N N . PHE A 1 111 ? -11.936 16.497 -6.935 1.00 39.28 111 PHE A N 1
ATOM 865 C CA . PHE A 1 111 ? -11.143 17.696 -6.648 1.00 39.28 111 PHE A CA 1
ATOM 866 C C . PHE A 1 111 ? -11.904 18.987 -6.986 1.00 39.28 111 PHE A C 1
ATOM 868 O O . PHE A 1 111 ? -11.921 19.922 -6.187 1.00 39.28 111 PHE A O 1
ATOM 875 N N . THR A 1 112 ? -12.617 19.032 -8.119 1.00 39.91 112 THR A N 1
ATOM 876 C CA . THR A 1 112 ? -13.462 20.191 -8.459 1.00 39.91 112 THR A CA 1
ATOM 877 C C . THR A 1 112 ? -14.707 20.277 -7.569 1.00 39.91 112 THR A C 1
ATOM 879 O O . THR A 1 112 ? -15.145 21.374 -7.230 1.00 39.91 112 THR A O 1
ATOM 882 N N . ARG A 1 113 ? -15.267 19.135 -7.138 1.00 37.09 113 ARG A N 1
ATOM 883 C CA . ARG A 1 113 ? -16.488 19.077 -6.309 1.00 37.09 113 ARG A CA 1
ATOM 884 C C . ARG A 1 113 ? -16.234 19.273 -4.808 1.00 37.09 113 ARG A C 1
ATOM 886 O O . ARG A 1 113 ? -17.102 19.799 -4.116 1.00 37.09 113 ARG A O 1
ATOM 893 N N . ALA A 1 114 ? -15.048 18.928 -4.304 1.00 41.50 114 ALA A N 1
ATOM 894 C CA . ALA A 1 114 ? -14.644 19.122 -2.906 1.00 41.50 114 ALA A CA 1
ATOM 895 C C . ALA A 1 114 ? -14.435 20.601 -2.536 1.00 41.50 114 ALA A C 1
ATOM 897 O O . ALA A 1 114 ? -14.484 20.956 -1.362 1.00 41.50 114 ALA A O 1
ATOM 898 N N . ARG A 1 115 ? -14.295 21.495 -3.525 1.00 43.12 115 ARG A N 1
ATOM 899 C CA . ARG A 1 115 ? -14.217 22.946 -3.291 1.00 43.12 115 ARG A CA 1
ATOM 900 C C . ARG A 1 115 ? -15.539 23.563 -2.802 1.00 43.12 115 ARG A C 1
ATOM 902 O O . ARG A 1 115 ? -15.551 24.715 -2.387 1.00 43.12 115 ARG A O 1
ATOM 909 N N . SER A 1 116 ? -16.638 22.803 -2.830 1.00 43.41 116 SER A N 1
ATOM 910 C CA . SER A 1 116 ? -17.994 23.267 -2.504 1.00 43.41 116 SER A CA 1
ATOM 911 C C . SER A 1 116 ? -18.524 22.797 -1.137 1.00 43.41 116 SER A C 1
ATOM 913 O O . SER A 1 116 ? -19.628 23.190 -0.763 1.00 43.41 116 SER A O 1
ATOM 915 N N . SER A 1 117 ? -17.808 21.959 -0.381 1.00 45.56 117 SER A N 1
ATOM 916 C CA . SER A 1 117 ? -18.312 21.404 0.887 1.00 45.56 117 SER A CA 1
ATOM 917 C C . SER A 1 117 ? -17.163 21.186 1.877 1.00 45.56 117 SER A C 1
ATOM 919 O O . SER A 1 117 ? -16.302 20.355 1.621 1.00 45.56 117 SER A O 1
ATOM 921 N N . ASN A 1 118 ? -17.136 21.969 2.968 1.00 51.88 118 ASN A N 1
ATOM 922 C CA . ASN A 1 118 ? -16.215 21.891 4.121 1.00 51.88 118 ASN A CA 1
ATOM 923 C C . ASN A 1 118 ? -14.782 21.398 3.806 1.00 51.88 118 ASN A C 1
ATOM 925 O O . ASN A 1 118 ? -14.449 20.221 3.957 1.00 51.88 118 ASN A O 1
ATOM 929 N N . SER A 1 119 ? -13.922 22.340 3.401 1.00 52.03 119 SER A N 1
ATOM 930 C CA . SER A 1 119 ? -12.689 22.081 2.645 1.00 52.03 119 SER A CA 1
ATOM 931 C C . SER A 1 119 ? -11.568 21.339 3.386 1.00 52.03 119 SER A C 1
ATOM 933 O O . SER A 1 119 ? -10.854 20.571 2.755 1.00 52.03 119 SER A O 1
ATOM 935 N N . SER A 1 120 ? -11.404 21.469 4.705 1.00 52.47 120 SER A N 1
ATOM 936 C CA . SER A 1 120 ? -10.176 20.987 5.373 1.00 52.47 120 SER A CA 1
ATOM 937 C C . SER A 1 120 ? -10.039 19.454 5.468 1.00 52.47 120 SER A C 1
ATOM 939 O O . SER A 1 120 ? -8.942 18.905 5.313 1.00 52.47 120 SER A O 1
ATOM 941 N N . LYS A 1 121 ? -11.141 18.724 5.689 1.00 48.94 121 LYS A N 1
ATOM 942 C CA . LYS A 1 121 ? -11.120 17.250 5.828 1.00 48.94 121 LYS A CA 1
ATOM 943 C C . LYS A 1 121 ? -11.076 16.516 4.485 1.00 48.94 121 LYS A C 1
ATOM 945 O O . LYS A 1 121 ? -10.442 15.467 4.369 1.00 48.94 121 LYS A O 1
ATOM 950 N N . ALA A 1 122 ? -11.717 17.066 3.454 1.00 48.06 122 ALA A N 1
ATOM 951 C CA . ALA A 1 122 ? -11.669 16.499 2.106 1.00 48.06 122 ALA A CA 1
ATOM 952 C C . ALA A 1 122 ? -10.286 16.694 1.458 1.00 48.06 122 ALA A C 1
ATOM 954 O O . ALA A 1 122 ? -9.763 15.780 0.817 1.00 48.06 122 ALA A O 1
ATOM 955 N N . GLU A 1 123 ? -9.666 17.855 1.685 1.00 50.19 123 GLU A N 1
ATOM 956 C CA . GLU A 1 123 ? -8.358 18.218 1.135 1.00 50.19 123 GLU A CA 1
ATOM 957 C C . GLU A 1 123 ? -7.229 17.366 1.743 1.00 50.19 123 GLU A C 1
ATOM 959 O O . GLU A 1 123 ? -6.441 16.768 1.009 1.00 50.19 123 GLU A O 1
ATOM 964 N N . SER A 1 124 ? -7.221 17.175 3.068 1.00 52.50 124 SER A N 1
ATOM 965 C CA . SER A 1 124 ? -6.258 16.288 3.748 1.00 52.50 124 SER A CA 1
ATOM 966 C C . SER A 1 124 ? -6.407 14.816 3.343 1.00 52.50 124 SER A C 1
ATOM 968 O O . SER A 1 124 ? -5.407 14.137 3.094 1.00 52.50 124 SER A O 1
ATOM 970 N N . SER A 1 125 ? -7.645 14.331 3.189 1.00 52.34 125 SER A N 1
ATOM 971 C CA . SER A 1 125 ? -7.915 12.967 2.726 1.00 52.34 125 SER A CA 1
ATOM 972 C C . SER A 1 125 ? -7.418 12.733 1.295 1.00 52.34 125 SER A C 1
ATOM 974 O O . SER A 1 125 ? -6.859 11.674 1.016 1.00 52.34 125 SER A O 1
ATOM 976 N N . CYS A 1 126 ? -7.594 13.697 0.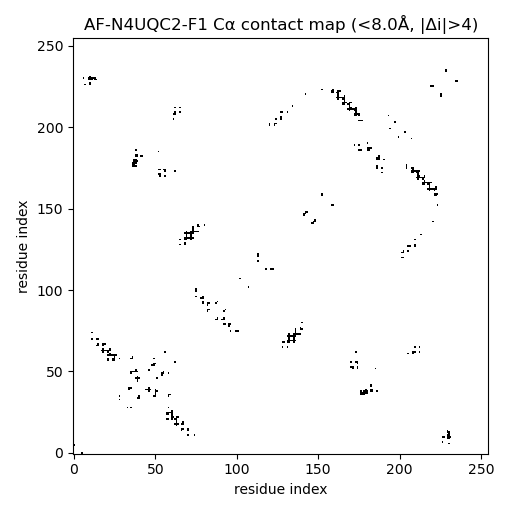385 1.00 58.56 126 CYS A N 1
ATOM 977 C CA . CYS A 1 126 ? -7.111 13.581 -0.992 1.00 58.56 126 CYS A CA 1
ATOM 978 C C . CYS A 1 126 ? -5.577 13.583 -1.050 1.00 58.56 126 CYS A C 1
ATOM 980 O O . CYS A 1 126 ? -4.987 12.770 -1.761 1.00 58.56 126 CYS A O 1
ATOM 982 N N . CYS A 1 127 ? -4.923 14.433 -0.253 1.00 65.69 127 CYS A N 1
ATOM 983 C CA . CYS A 1 127 ? -3.466 14.525 -0.202 1.00 65.69 127 CYS A CA 1
ATOM 984 C C . CYS A 1 127 ? -2.807 13.206 0.227 1.00 65.69 127 CYS A C 1
ATOM 986 O O . CYS A 1 127 ? -1.866 12.765 -0.429 1.00 65.69 127 CYS A O 1
ATOM 988 N N . SER A 1 128 ? -3.309 12.519 1.263 1.00 68.81 128 SER A N 1
ATOM 989 C CA . SER A 1 128 ? -2.692 11.266 1.739 1.00 68.81 128 SER A CA 1
ATOM 990 C C . SER A 1 128 ? -2.734 10.127 0.716 1.00 68.81 128 SER A C 1
ATOM 992 O O . SER A 1 128 ? -1.788 9.341 0.641 1.00 68.81 128 SER A O 1
ATOM 994 N N . TYR A 1 129 ? -3.802 10.031 -0.079 1.00 73.50 129 TYR A N 1
ATOM 995 C CA . TYR A 1 129 ? -3.893 9.047 -1.161 1.00 73.50 129 TYR A CA 1
ATOM 996 C C . TYR A 1 129 ? -3.126 9.496 -2.405 1.00 73.50 129 TYR A C 1
ATOM 998 O O . TYR A 1 129 ? -2.494 8.680 -3.068 1.00 73.50 129 TYR A O 1
ATOM 1006 N N . PHE A 1 130 ? -3.118 10.793 -2.710 1.00 77.31 130 PHE A N 1
ATOM 1007 C CA . PHE A 1 130 ? -2.390 11.327 -3.856 1.00 77.31 130 PHE A CA 1
ATOM 1008 C C . PHE A 1 130 ? -0.869 11.207 -3.697 1.00 77.31 130 PHE A C 1
ATOM 1010 O O . PHE A 1 130 ? -0.174 10.881 -4.657 1.00 77.31 130 PHE A O 1
ATOM 1017 N N . MET A 1 131 ? -0.337 11.356 -2.480 1.00 83.31 131 MET A N 1
ATOM 1018 C CA . MET A 1 131 ? 1.085 11.093 -2.214 1.00 83.31 131 MET A CA 1
ATOM 1019 C C . MET A 1 131 ? 1.481 9.652 -2.552 1.00 83.31 131 MET A C 1
ATOM 1021 O O . MET A 1 131 ? 2.613 9.396 -2.962 1.00 83.31 131 MET A O 1
ATOM 1025 N N . GLN A 1 132 ? 0.536 8.714 -2.471 1.00 88.31 132 GLN A N 1
ATOM 1026 C CA . GLN A 1 132 ? 0.786 7.322 -2.811 1.00 88.31 132 GLN A CA 1
ATOM 1027 C C . GLN A 1 132 ? 1.046 7.101 -4.307 1.00 88.31 132 GLN A C 1
ATOM 1029 O O . GLN A 1 132 ? 1.805 6.201 -4.678 1.00 88.31 132 GLN A O 1
ATOM 1034 N N . PHE A 1 133 ? 0.448 7.931 -5.163 1.00 88.06 133 PHE A N 1
ATOM 1035 C CA . PHE A 1 133 ? 0.705 7.916 -6.600 1.00 88.06 133 PHE A CA 1
ATOM 1036 C C . PHE A 1 133 ? 2.166 8.278 -6.881 1.00 88.06 133 PHE A C 1
ATOM 1038 O O . PHE A 1 133 ? 2.881 7.521 -7.539 1.00 88.06 133 PHE A O 1
ATOM 1045 N N . TRP A 1 134 ? 2.635 9.392 -6.313 1.00 87.75 134 TRP A N 1
ATOM 1046 C CA . TRP A 1 134 ? 4.024 9.842 -6.446 1.00 87.75 134 TRP A CA 1
ATOM 1047 C C . TRP A 1 134 ? 5.012 8.859 -5.839 1.00 87.75 134 TRP A C 1
ATOM 1049 O O . TRP A 1 134 ? 6.069 8.618 -6.414 1.00 87.75 134 TRP A O 1
ATOM 1059 N N . TRP A 1 135 ? 4.643 8.224 -4.729 1.00 90.69 135 TRP A N 1
ATOM 1060 C CA . TRP A 1 135 ? 5.421 7.129 -4.171 1.00 90.69 135 TRP A CA 1
ATOM 1061 C C . TRP A 1 135 ? 5.576 5.962 -5.161 1.00 90.69 135 TRP A C 1
ATOM 1063 O O . TRP A 1 135 ? 6.660 5.404 -5.295 1.00 90.69 135 TRP A O 1
ATOM 1073 N N . GLY A 1 136 ? 4.529 5.628 -5.922 1.00 87.62 136 GLY A N 1
ATOM 1074 C CA . GLY A 1 136 ? 4.597 4.646 -7.012 1.00 87.62 136 GLY A CA 1
ATOM 1075 C C . GLY A 1 136 ? 5.565 5.038 -8.127 1.00 87.62 136 GLY A C 1
ATOM 1076 O O . GLY A 1 136 ? 6.370 4.213 -8.564 1.00 87.62 136 GLY A O 1
ATOM 1077 N N . VAL A 1 137 ? 5.535 6.306 -8.543 1.00 88.62 137 VAL A N 1
ATOM 1078 C CA . VAL A 1 137 ? 6.487 6.870 -9.516 1.00 88.62 137 VAL A CA 1
ATOM 1079 C C . VAL A 1 137 ? 7.922 6.785 -8.982 1.00 88.62 137 VAL A C 1
ATOM 1081 O O . VAL A 1 137 ? 8.818 6.313 -9.681 1.00 88.62 137 VAL A O 1
ATOM 1084 N N . PHE A 1 138 ? 8.137 7.178 -7.725 1.00 90.00 138 PHE A N 1
ATOM 1085 C CA . PHE A 1 138 ? 9.439 7.126 -7.061 1.00 90.00 138 PHE A CA 1
ATOM 1086 C C . PHE A 1 138 ? 9.981 5.697 -6.962 1.00 90.00 138 PHE A C 1
ATOM 1088 O O . PHE A 1 138 ? 11.125 5.442 -7.333 1.00 90.00 138 PHE A O 1
ATOM 1095 N N . MET A 1 139 ? 9.158 4.740 -6.527 1.00 87.75 139 MET A N 1
ATOM 1096 C CA . MET A 1 139 ? 9.566 3.337 -6.434 1.00 87.75 139 MET A CA 1
ATOM 1097 C C . MET A 1 139 ? 9.902 2.749 -7.805 1.00 87.75 139 MET A C 1
ATOM 1099 O O . MET A 1 139 ? 10.832 1.950 -7.920 1.00 87.75 139 MET A O 1
ATOM 1103 N N . ASN A 1 140 ? 9.206 3.170 -8.866 1.00 86.88 140 ASN A N 1
ATOM 1104 C CA . ASN A 1 140 ? 9.569 2.798 -10.230 1.00 86.88 140 ASN A CA 1
ATOM 1105 C C . ASN A 1 140 ? 10.975 3.280 -10.597 1.00 86.88 140 ASN A C 1
ATOM 1107 O O . ASN A 1 140 ? 11.782 2.512 -11.134 1.00 86.88 140 ASN A O 1
ATOM 1111 N N . ASP A 1 141 ? 11.277 4.538 -10.284 1.00 86.06 141 ASP A N 1
ATOM 1112 C CA . ASP A 1 141 ? 12.587 5.113 -10.545 1.00 86.06 141 ASP A CA 1
ATOM 1113 C C . ASP A 1 141 ? 13.679 4.397 -9.736 1.00 86.06 141 ASP A C 1
ATOM 1115 O O . ASP A 1 141 ? 14.690 3.968 -10.307 1.00 86.06 141 ASP A O 1
ATOM 1119 N N . LEU A 1 142 ? 13.414 4.146 -8.447 1.00 84.19 142 LEU A N 1
ATOM 1120 C CA . LEU A 1 142 ? 14.305 3.449 -7.524 1.00 84.19 142 LEU A CA 1
ATOM 1121 C C . LEU A 1 142 ? 14.606 2.024 -7.991 1.00 84.19 142 LEU A C 1
ATOM 1123 O O . LEU A 1 142 ? 15.781 1.681 -8.111 1.00 84.19 142 LEU A O 1
ATOM 1127 N N . HIS A 1 143 ? 13.595 1.222 -8.339 1.00 79.62 143 HIS A N 1
ATOM 1128 C CA . HIS A 1 143 ? 13.774 -0.146 -8.851 1.00 79.62 143 HIS A CA 1
ATOM 1129 C C . HIS A 1 143 ? 14.593 -0.202 -10.138 1.00 79.62 143 HIS A C 1
ATOM 1131 O O . HIS A 1 143 ? 15.292 -1.177 -10.414 1.00 79.62 143 HIS A O 1
ATOM 1137 N N . ASN A 1 144 ? 14.502 0.843 -10.954 1.00 77.50 144 ASN A N 1
ATOM 1138 C CA . ASN A 1 144 ? 15.262 0.919 -12.185 1.00 77.50 144 ASN A CA 1
ATOM 1139 C C . ASN A 1 144 ? 16.629 1.583 -11.991 1.00 77.50 144 ASN A C 1
ATOM 1141 O O . ASN A 1 144 ? 17.460 1.528 -12.898 1.00 77.50 144 ASN A O 1
ATOM 1145 N N . SER A 1 145 ? 16.872 2.260 -10.870 1.00 78.88 145 SER A N 1
ATOM 1146 C CA . SER A 1 145 ? 18.112 2.986 -10.610 1.00 78.88 145 SER A CA 1
ATOM 1147 C C . SER A 1 145 ? 19.316 2.040 -10.525 1.00 78.88 145 SER A C 1
ATOM 1149 O O . SER A 1 145 ? 19.212 0.865 -10.161 1.00 78.88 145 SER A O 1
ATOM 1151 N N . ARG A 1 146 ? 20.509 2.579 -10.805 1.00 67.69 146 ARG A N 1
ATOM 1152 C CA . ARG A 1 146 ? 21.775 1.848 -10.623 1.00 67.69 146 ARG A CA 1
ATOM 1153 C C . ARG A 1 146 ? 22.008 1.460 -9.158 1.00 67.69 146 ARG A C 1
ATOM 1155 O O . ARG A 1 146 ? 22.747 0.516 -8.905 1.00 67.69 14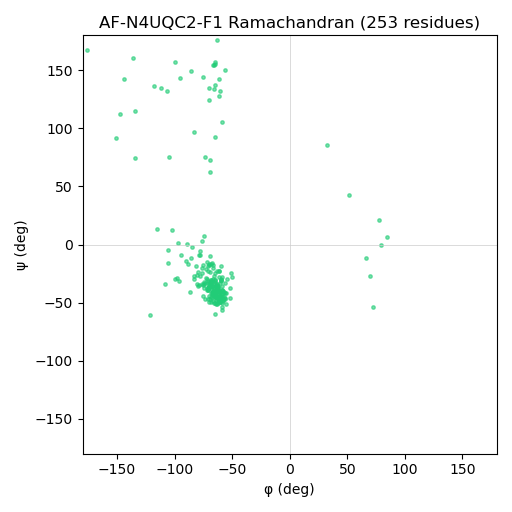6 ARG A O 1
ATOM 1162 N N . VAL A 1 147 ? 21.387 2.170 -8.211 1.00 66.44 147 VAL A N 1
ATOM 1163 C CA . VAL A 1 147 ? 21.470 1.888 -6.771 1.00 66.44 147 VAL A CA 1
ATOM 1164 C C . VAL A 1 147 ? 20.759 0.577 -6.447 1.00 66.44 147 VAL A C 1
ATOM 1166 O O . VAL A 1 147 ? 21.378 -0.302 -5.858 1.00 66.44 147 VAL A O 1
ATOM 1169 N N . SER A 1 148 ? 19.524 0.384 -6.919 1.00 67.56 148 SER A N 1
ATOM 1170 C CA . SER A 1 148 ? 18.788 -0.873 -6.704 1.00 67.56 148 SER A CA 1
ATOM 1171 C C . SER A 1 148 ? 19.494 -2.075 -7.341 1.00 67.56 148 SER A C 1
ATOM 1173 O O . SER A 1 148 ? 19.585 -3.133 -6.729 1.00 67.56 148 SER A O 1
ATOM 1175 N N . GLN A 1 149 ? 20.107 -1.895 -8.515 1.00 64.25 149 GLN A N 1
ATOM 1176 C CA . GLN A 1 149 ? 20.898 -2.952 -9.164 1.00 64.25 149 GLN A CA 1
ATOM 1177 C C . GLN A 1 149 ? 22.226 -3.257 -8.447 1.00 64.25 149 GLN A C 1
ATOM 1179 O O . GLN A 1 149 ? 22.774 -4.345 -8.611 1.00 64.25 149 GLN A O 1
ATOM 1184 N N . ARG A 1 150 ? 22.756 -2.305 -7.664 1.00 60.00 150 ARG A N 1
ATOM 1185 C CA . ARG A 1 150 ? 23.981 -2.460 -6.860 1.00 60.00 150 ARG A CA 1
ATOM 1186 C C . ARG A 1 150 ? 23.727 -3.029 -5.469 1.00 60.00 150 ARG A C 1
ATOM 1188 O O . ARG A 1 150 ? 24.686 -3.491 -4.849 1.00 60.00 150 ARG A O 1
ATOM 1195 N N . ILE A 1 151 ? 22.482 -3.014 -4.984 1.00 63.41 151 ILE A N 1
ATOM 1196 C CA . ILE A 1 151 ? 22.090 -3.728 -3.766 1.00 63.41 151 ILE A CA 1
ATOM 1197 C C . ILE A 1 151 ? 22.259 -5.224 -4.046 1.00 63.41 151 ILE A C 1
ATOM 1199 O O . ILE A 1 151 ? 21.406 -5.901 -4.612 1.00 63.41 151 ILE A O 1
ATOM 1203 N N . SER A 1 152 ? 23.440 -5.735 -3.706 1.00 55.16 152 SER A N 1
ATOM 1204 C CA . SER A 1 152 ? 23.768 -7.145 -3.840 1.00 55.16 152 SER A CA 1
ATOM 1205 C C . SER A 1 152 ? 23.229 -7.877 -2.616 1.00 55.16 152 SER A C 1
ATOM 1207 O O . SER A 1 152 ? 23.885 -7.933 -1.575 1.00 55.16 152 SER A O 1
ATOM 1209 N N . TRP A 1 153 ? 22.037 -8.463 -2.758 1.00 57.75 153 TRP A N 1
ATOM 1210 C CA . TRP A 1 153 ? 21.398 -9.344 -1.763 1.00 57.75 153 TRP A CA 1
ATOM 1211 C C . TRP A 1 153 ? 22.320 -10.474 -1.286 1.00 57.75 153 TRP A C 1
ATOM 1213 O O . TRP A 1 153 ? 22.183 -10.973 -0.176 1.00 57.75 153 TRP A O 1
ATOM 1223 N N . SER A 1 154 ? 23.298 -10.839 -2.119 1.00 53.50 154 SER A N 1
ATOM 1224 C CA . SER A 1 154 ? 24.298 -11.868 -1.845 1.00 53.50 154 SER A CA 1
ATOM 1225 C C . SER A 1 154 ? 25.394 -11.438 -0.862 1.00 53.50 154 SER A C 1
ATOM 1227 O O . SER A 1 154 ? 26.095 -12.309 -0.355 1.00 53.50 154 SER A O 1
ATOM 1229 N N . LYS A 1 155 ? 25.598 -10.135 -0.610 1.00 59.69 155 LYS A N 1
ATOM 1230 C CA . LYS A 1 155 ? 26.751 -9.643 0.174 1.00 59.69 155 LYS A CA 1
ATOM 1231 C C . LYS A 1 155 ? 26.417 -9.189 1.593 1.00 59.69 155 LYS A C 1
ATOM 1233 O O . LYS A 1 155 ? 27.334 -9.050 2.395 1.00 59.69 155 LYS A O 1
ATOM 1238 N N . SER A 1 156 ? 25.147 -8.957 1.925 1.00 65.25 156 SER A N 1
ATOM 1239 C CA . SER A 1 156 ? 24.768 -8.433 3.242 1.00 65.25 156 SER A CA 1
ATOM 1240 C C . SER A 1 156 ? 23.583 -9.182 3.840 1.00 65.25 156 SER A C 1
ATOM 1242 O O . SER A 1 156 ? 22.462 -9.097 3.347 1.00 65.25 156 SER A O 1
ATOM 1244 N N . ARG A 1 157 ? 23.835 -9.871 4.961 1.00 71.81 157 ARG A N 1
ATOM 1245 C CA . ARG A 1 157 ? 22.816 -10.567 5.767 1.00 71.81 157 ARG A CA 1
ATOM 1246 C C . ARG A 1 157 ? 21.828 -9.599 6.436 1.00 71.81 157 ARG A C 1
ATOM 1248 O O . ARG A 1 157 ? 20.725 -9.999 6.788 1.00 71.81 157 ARG A O 1
ATOM 1255 N N . TYR A 1 158 ? 22.202 -8.328 6.584 1.00 79.31 158 TYR A N 1
ATOM 1256 C CA . TYR A 1 158 ? 21.396 -7.321 7.278 1.00 79.31 158 TYR A CA 1
ATOM 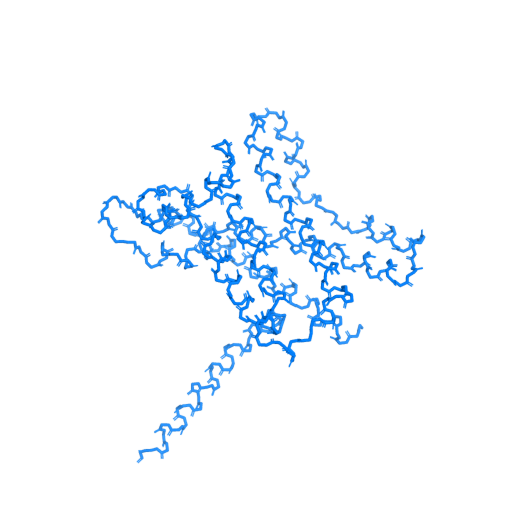1257 C C . TYR A 1 158 ? 20.271 -6.741 6.418 1.00 79.31 158 TYR A C 1
ATOM 1259 O O . TYR A 1 158 ? 19.259 -6.312 6.959 1.00 79.31 158 TYR A O 1
ATOM 1267 N N . ILE A 1 159 ? 20.418 -6.743 5.091 1.00 79.44 159 ILE A N 1
ATOM 1268 C CA . ILE A 1 159 ? 19.408 -6.181 4.187 1.00 79.44 159 ILE A CA 1
ATOM 1269 C C . ILE A 1 159 ? 18.079 -6.957 4.231 1.00 79.44 159 ILE A C 1
ATOM 1271 O O . ILE A 1 159 ? 17.056 -6.309 4.449 1.00 79.44 159 ILE A O 1
ATOM 1275 N N . PRO A 1 160 ? 18.038 -8.301 4.103 1.00 77.50 160 PRO A N 1
ATOM 1276 C CA . PRO A 1 160 ? 16.774 -9.026 4.228 1.00 77.50 160 PRO A CA 1
ATOM 1277 C C . PRO A 1 160 ? 16.173 -8.888 5.631 1.00 77.50 160 PRO A C 1
ATOM 1279 O O . PRO A 1 160 ? 14.962 -8.748 5.755 1.00 77.50 160 PRO A O 1
ATOM 1282 N N . PHE A 1 161 ? 16.998 -8.850 6.686 1.00 84.38 161 PHE A N 1
ATOM 1283 C CA . PHE A 1 161 ? 16.522 -8.606 8.052 1.00 84.38 161 PHE A CA 1
ATOM 1284 C C . PHE A 1 161 ? 15.838 -7.238 8.185 1.00 84.38 161 PHE A C 1
ATOM 1286 O O . PHE A 1 161 ? 14.730 -7.150 8.710 1.00 84.38 161 PHE A O 1
ATOM 1293 N N . LEU A 1 162 ? 16.461 -6.181 7.654 1.00 85.88 162 LEU A N 1
ATOM 1294 C CA . LEU A 1 162 ? 15.880 -4.840 7.627 1.00 85.88 162 LEU A CA 1
ATOM 1295 C C . LEU A 1 162 ? 14.592 -4.799 6.796 1.00 85.88 162 LEU A C 1
ATOM 1297 O O . LEU A 1 162 ? 13.637 -4.125 7.175 1.00 85.88 162 LEU A O 1
ATOM 1301 N N . GLY A 1 163 ? 14.544 -5.553 5.700 1.00 83.94 163 GLY A N 1
ATOM 1302 C CA . GLY A 1 163 ? 13.345 -5.719 4.892 1.00 83.94 163 GLY A CA 1
ATOM 1303 C C . GLY A 1 163 ? 12.199 -6.373 5.669 1.00 83.94 163 GLY A C 1
ATOM 1304 O O . GLY A 1 163 ? 11.107 -5.814 5.720 1.00 83.94 163 GLY A O 1
ATOM 1305 N N . PHE A 1 164 ? 12.446 -7.502 6.345 1.00 85.69 164 PHE A N 1
ATOM 1306 C CA . PHE A 1 164 ? 11.439 -8.176 7.175 1.00 85.69 164 PHE A CA 1
ATOM 1307 C C . PHE A 1 164 ? 10.969 -7.290 8.330 1.00 85.69 164 PHE A C 1
ATOM 1309 O O . PHE A 1 164 ? 9.770 -7.223 8.600 1.00 85.69 164 PHE A O 1
ATOM 1316 N N . LEU A 1 165 ? 11.892 -6.568 8.972 1.00 88.38 165 LEU A N 1
ATOM 1317 C CA . LEU A 1 165 ? 11.566 -5.595 10.012 1.00 88.38 165 LEU A CA 1
ATOM 1318 C C . LEU A 1 165 ? 10.664 -4.484 9.461 1.00 88.38 165 LEU A C 1
ATOM 1320 O O . LEU A 1 165 ? 9.641 -4.165 10.060 1.00 88.38 165 LEU A O 1
ATOM 1324 N N . SER A 1 166 ? 11.010 -3.928 8.299 1.00 87.44 166 SER A N 1
ATOM 1325 C CA . SER A 1 166 ? 10.238 -2.873 7.641 1.00 87.44 166 SER A CA 1
ATOM 1326 C C . SER A 1 166 ? 8.842 -3.349 7.234 1.00 87.44 166 SER A C 1
ATOM 1328 O O . SER A 1 166 ? 7.876 -2.622 7.458 1.00 87.44 166 SER A O 1
ATOM 1330 N N . VAL A 1 167 ? 8.707 -4.585 6.734 1.00 86.44 167 VAL A N 1
ATOM 1331 C CA . VAL A 1 167 ? 7.401 -5.198 6.445 1.00 86.44 167 VAL A CA 1
ATOM 1332 C C . VAL A 1 167 ? 6.592 -5.394 7.725 1.00 86.44 167 VAL A C 1
ATOM 1334 O O . VAL A 1 167 ? 5.428 -5.008 7.768 1.00 86.44 167 VAL A O 1
ATOM 1337 N N . GLY A 1 168 ? 7.190 -5.949 8.782 1.00 86.19 168 GLY A N 1
ATOM 1338 C CA . GLY A 1 168 ? 6.501 -6.190 10.052 1.00 86.19 168 GLY A CA 1
ATOM 1339 C C . GLY A 1 168 ? 5.994 -4.899 10.695 1.00 86.19 168 GLY A C 1
ATOM 1340 O O . GLY A 1 168 ? 4.820 -4.803 11.055 1.00 86.19 168 GLY A O 1
ATOM 1341 N N . VAL A 1 169 ? 6.851 -3.876 10.767 1.00 86.62 169 VAL A N 1
ATOM 1342 C CA . VAL A 1 169 ? 6.486 -2.545 11.276 1.00 86.62 169 VAL A CA 1
ATOM 1343 C C . VAL A 1 169 ? 5.449 -1.882 10.368 1.00 86.62 169 VAL A C 1
ATOM 1345 O O . VAL A 1 169 ? 4.471 -1.325 10.863 1.00 86.62 169 VAL A O 1
ATOM 1348 N N . GLY A 1 170 ? 5.612 -1.985 9.047 1.00 85.81 170 GLY A N 1
ATOM 1349 C CA . GLY A 1 170 ? 4.672 -1.447 8.067 1.00 85.81 170 GLY A CA 1
ATOM 1350 C C . GLY A 1 170 ? 3.278 -2.063 8.182 1.00 85.81 170 GLY A C 1
ATOM 1351 O O . GLY A 1 170 ? 2.296 -1.326 8.227 1.00 85.81 170 GLY A O 1
ATOM 1352 N N . LEU A 1 171 ? 3.179 -3.393 8.310 1.00 85.56 171 LEU A N 1
ATOM 1353 C CA . LEU A 1 171 ? 1.905 -4.088 8.524 1.00 85.56 171 LEU A CA 1
ATOM 1354 C C . LEU A 1 171 ? 1.284 -3.676 9.860 1.00 85.56 171 LEU A C 1
ATOM 1356 O O . LEU A 1 171 ? 0.086 -3.412 9.930 1.00 85.56 171 LEU A O 1
ATOM 1360 N N . PHE A 1 172 ? 2.094 -3.591 10.915 1.00 83.38 172 PHE A N 1
ATOM 1361 C CA . PHE A 1 172 ? 1.607 -3.206 12.232 1.00 83.38 172 PHE A CA 1
ATOM 1362 C C . PHE A 1 172 ? 1.005 -1.794 12.216 1.00 83.38 172 PHE A C 1
ATOM 1364 O O . PHE A 1 172 ? -0.133 -1.618 12.646 1.00 83.38 172 PHE A O 1
ATOM 1371 N N . ILE A 1 173 ? 1.713 -0.813 11.646 1.00 83.00 173 ILE A N 1
ATOM 1372 C CA . ILE A 1 173 ? 1.233 0.572 11.516 1.00 83.00 173 ILE A CA 1
ATOM 1373 C C . ILE A 1 173 ? 0.023 0.660 10.569 1.00 83.00 173 ILE A C 1
ATOM 1375 O O . ILE A 1 173 ? -0.939 1.371 10.853 1.00 83.00 173 ILE A O 1
ATOM 1379 N N . ALA A 1 174 ? 0.022 -0.093 9.465 1.00 82.38 174 ALA A N 1
ATOM 1380 C CA . ALA A 1 174 ? -1.098 -0.119 8.523 1.00 82.38 174 ALA A CA 1
ATOM 1381 C C . ALA A 1 174 ? -2.390 -0.699 9.129 1.00 82.38 174 ALA A C 1
ATOM 1383 O O . ALA A 1 174 ? -3.492 -0.364 8.687 1.00 82.38 174 ALA A O 1
ATOM 1384 N N . SER A 1 175 ? -2.262 -1.535 10.163 1.00 82.50 175 SER A N 1
ATOM 1385 C CA . SER A 1 175 ? -3.371 -2.143 10.903 1.00 82.50 175 SER A CA 1
ATOM 1386 C C . SER A 1 175 ? -4.099 -1.172 11.855 1.00 82.50 175 SER A C 1
ATOM 1388 O O . SER A 1 175 ? -4.947 -1.616 12.638 1.00 82.50 175 SER A O 1
ATOM 1390 N N . PHE A 1 176 ? -3.780 0.128 11.822 1.00 77.75 176 PHE A N 1
ATOM 1391 C CA 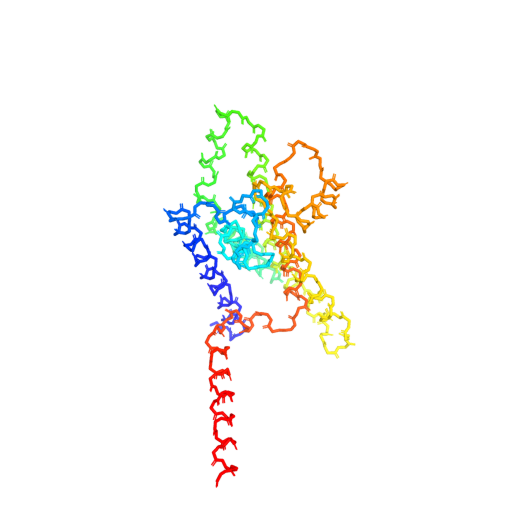. PHE A 1 176 ? -4.329 1.119 12.747 1.00 77.75 176 PHE A CA 1
ATOM 1392 C C . PHE A 1 176 ? -5.871 1.249 12.666 1.00 77.75 176 PHE A C 1
ATOM 1394 O O . PHE A 1 176 ? -6.429 1.399 11.562 1.00 77.75 176 PHE A O 1
ATOM 1401 N N . PRO A 1 177 ? -6.588 1.239 13.814 1.00 72.81 177 PRO A N 1
ATOM 1402 C CA . PRO A 1 177 ? -8.042 1.308 13.831 1.00 72.81 177 PRO A CA 1
ATOM 1403 C C . PRO A 1 177 ? -8.663 2.595 13.307 1.00 72.81 177 PRO A C 1
ATOM 1405 O O . PRO A 1 177 ? -8.059 3.654 13.338 1.00 72.81 177 PRO A O 1
ATOM 1408 N N . GLU A 1 178 ? -9.920 2.507 12.876 1.00 66.88 178 GLU A N 1
ATOM 1409 C CA . GLU A 1 178 ? -10.703 3.686 12.476 1.00 66.88 178 GLU A CA 1
ATOM 1410 C C . GLU A 1 178 ? -11.604 4.221 13.596 1.00 66.88 178 GLU A C 1
ATOM 1412 O O . GLU A 1 178 ? -11.842 5.419 13.677 1.00 66.88 178 GLU A O 1
ATOM 1417 N N . SER A 1 179 ? -12.089 3.344 14.476 1.00 65.00 179 SER A N 1
ATOM 1418 C CA . SER A 1 179 ? -12.988 3.689 15.581 1.00 65.00 179 SER A CA 1
ATOM 1419 C C . SER A 1 179 ? -12.566 2.981 16.865 1.00 65.00 179 SER A C 1
ATOM 1421 O O . SER A 1 179 ? -11.839 1.988 16.803 1.00 65.00 179 SER A O 1
ATOM 1423 N N . ARG A 1 180 ? -13.014 3.495 18.021 1.00 65.25 180 ARG A N 1
ATOM 1424 C CA . ARG A 1 180 ? -12.842 2.874 19.349 1.00 65.25 180 ARG A CA 1
ATOM 1425 C C . ARG A 1 180 ? -11.386 2.479 19.655 1.00 65.25 180 ARG A C 1
ATOM 1427 O O . ARG A 1 180 ? -11.101 1.393 20.158 1.00 65.25 180 ARG A O 1
ATOM 1434 N N . ILE A 1 181 ? -10.457 3.377 19.312 1.00 70.44 181 ILE A N 1
ATOM 1435 C CA . ILE A 1 181 ? -8.996 3.192 19.415 1.00 70.44 181 ILE A CA 1
ATOM 1436 C C . ILE A 1 181 ? -8.578 2.917 20.869 1.00 70.44 181 ILE A C 1
ATOM 1438 O O . ILE A 1 181 ? -7.629 2.171 21.108 1.00 70.44 181 ILE A O 1
ATOM 1442 N N . GLU A 1 182 ? -9.309 3.459 21.845 1.00 66.81 182 GLU A N 1
ATOM 1443 C CA . GLU A 1 182 ? -9.009 3.312 23.274 1.00 66.81 182 GLU A CA 1
ATOM 1444 C C . GLU A 1 182 ? -9.267 1.910 23.848 1.00 66.81 182 GLU A C 1
ATOM 1446 O O . GLU A 1 182 ? -8.711 1.568 24.897 1.00 66.81 182 GLU A O 1
ATOM 1451 N N . LEU A 1 183 ? -10.064 1.087 23.155 1.00 67.69 183 LEU A N 1
ATOM 1452 C CA . LEU A 1 183 ? -10.515 -0.211 23.664 1.00 67.69 183 LEU A CA 1
ATOM 1453 C C . LEU A 1 183 ? -9.445 -1.301 23.607 1.00 67.69 183 LEU A C 1
ATOM 1455 O O . LEU A 1 183 ? -9.550 -2.292 24.328 1.00 67.69 183 LEU A O 1
ATOM 1459 N N . ALA A 1 184 ? -8.413 -1.141 22.777 1.00 71.06 184 ALA A N 1
ATOM 1460 C CA . ALA A 1 184 ? -7.344 -2.121 22.664 1.00 71.06 184 ALA A CA 1
ATOM 1461 C C . ALA A 1 184 ? -5.982 -1.542 23.069 1.00 71.06 184 ALA A C 1
ATOM 1463 O O . ALA A 1 184 ? -5.585 -0.441 22.693 1.00 71.06 184 ALA A O 1
ATOM 1464 N N . SER A 1 185 ? -5.221 -2.314 23.844 1.00 72.00 185 SER A N 1
ATOM 1465 C CA . SER A 1 185 ? -3.895 -1.911 24.329 1.00 72.00 185 SER A CA 1
ATOM 1466 C C . SER A 1 185 ? -2.898 -1.674 23.192 1.00 72.00 185 SER A C 1
ATOM 1468 O O . SER A 1 185 ? -2.125 -0.720 23.246 1.00 72.00 185 SER A O 1
ATOM 1470 N N . TRP A 1 186 ? -2.949 -2.495 22.141 1.00 74.62 186 TRP A N 1
ATOM 1471 C CA . TRP A 1 186 ? -2.067 -2.382 20.978 1.00 74.62 186 TRP A CA 1
ATOM 1472 C C . TRP A 1 186 ? -2.350 -1.131 20.136 1.00 74.62 186 TRP A C 1
ATOM 1474 O O . TRP A 1 186 ? -1.412 -0.513 19.636 1.00 74.62 186 TRP A O 1
ATOM 1484 N N . SER A 1 187 ? -3.614 -0.717 20.005 1.00 75.38 187 SER A N 1
ATOM 1485 C CA . SER A 1 187 ? -3.976 0.488 19.255 1.00 75.38 187 SER A CA 1
ATOM 1486 C C . SER A 1 187 ? -3.638 1.759 20.018 1.00 75.38 187 SER A C 1
ATOM 1488 O O . SER A 1 187 ? -3.178 2.713 19.402 1.00 75.38 187 SER A O 1
ATOM 1490 N N . ARG A 1 188 ? -3.765 1.755 21.353 1.00 77.81 188 ARG A N 1
ATOM 1491 C CA . ARG A 1 188 ? -3.277 2.858 22.199 1.00 77.81 188 ARG A CA 1
ATOM 1492 C C . ARG A 1 188 ? -1.771 3.056 22.070 1.00 77.81 188 ARG A C 1
ATOM 1494 O O . ARG A 1 188 ? -1.311 4.188 21.999 1.00 77.81 188 ARG A O 1
ATOM 1501 N N . TRP A 1 189 ? -1.007 1.965 22.009 1.00 79.00 189 TRP A N 1
ATOM 1502 C CA . TRP A 1 189 ? 0.439 2.050 21.802 1.00 79.00 189 TRP A CA 1
ATOM 1503 C C . TRP A 1 189 ? 0.786 2.672 20.443 1.00 79.00 189 TRP A C 1
ATOM 1505 O O . TRP A 1 189 ? 1.665 3.525 20.356 1.00 79.00 189 TRP A O 1
ATOM 1515 N N . GLN A 1 190 ? 0.052 2.305 19.387 1.00 77.12 190 GLN A N 1
ATOM 1516 C CA . GLN A 1 190 ? 0.200 2.943 18.078 1.00 77.12 190 GLN A CA 1
ATOM 1517 C C . GLN A 1 190 ? -0.168 4.432 18.126 1.00 77.12 190 GLN A C 1
ATOM 1519 O O . GLN A 1 190 ? 0.594 5.260 17.636 1.00 77.12 190 GLN A O 1
ATOM 1524 N N . ASP A 1 191 ? -1.296 4.775 18.750 1.00 76.62 191 ASP A N 1
ATOM 1525 C CA . ASP A 1 191 ? -1.787 6.149 18.876 1.00 76.62 191 ASP A CA 1
ATOM 1526 C C . ASP A 1 191 ? -0.784 7.057 19.603 1.00 76.62 191 ASP A C 1
ATOM 1528 O O . ASP A 1 191 ? -0.463 8.143 19.127 1.00 76.62 191 ASP A O 1
ATOM 1532 N N . GLN A 1 192 ? -0.176 6.570 20.688 1.00 78.56 192 GLN A N 1
ATOM 1533 C CA . GLN A 1 192 ? 0.877 7.284 21.416 1.00 78.56 192 GLN A CA 1
ATOM 1534 C C . GLN A 1 192 ? 2.116 7.573 20.557 1.00 78.56 192 GLN A C 1
ATOM 1536 O O . GLN A 1 192 ? 2.681 8.660 20.639 1.00 78.56 192 GLN A O 1
ATOM 1541 N N . ILE A 1 193 ? 2.545 6.624 19.722 1.00 78.25 193 ILE A N 1
ATOM 1542 C CA . ILE A 1 193 ? 3.727 6.805 18.866 1.00 78.25 193 ILE A CA 1
ATOM 1543 C C . ILE A 1 193 ? 3.421 7.752 17.705 1.00 78.25 193 ILE A C 1
ATOM 1545 O O . ILE A 1 193 ? 4.198 8.657 17.408 1.00 78.25 193 ILE A O 1
ATOM 1549 N N . LEU A 1 194 ? 2.293 7.546 17.029 1.00 72.44 194 LEU A N 1
ATOM 1550 C CA . LEU A 1 194 ? 1.933 8.313 15.841 1.00 72.44 194 LEU A CA 1
ATOM 1551 C C . LEU A 1 194 ? 1.502 9.750 16.192 1.00 72.44 194 LEU A C 1
ATOM 1553 O O . LEU A 1 194 ? 1.813 10.667 15.434 1.00 72.44 194 LEU A O 1
ATOM 1557 N N . SER A 1 195 ? 0.867 9.982 17.348 1.00 72.56 195 SER A N 1
ATOM 1558 C CA . SER A 1 195 ? 0.499 11.328 17.834 1.00 72.56 195 SER A CA 1
ATOM 1559 C C . SER A 1 195 ? 1.705 12.207 18.186 1.00 72.56 195 SER A C 1
ATOM 1561 O O . SER A 1 195 ? 1.580 13.429 18.218 1.00 72.56 195 SER A O 1
ATOM 1563 N N . ALA A 1 196 ? 2.886 11.613 18.384 1.00 77.56 196 ALA A N 1
ATOM 1564 C CA . ALA A 1 196 ? 4.134 12.359 18.539 1.00 77.56 196 ALA A CA 1
ATOM 1565 C C . ALA A 1 196 ? 4.674 12.900 17.201 1.00 77.56 196 ALA A C 1
ATOM 1567 O O . ALA A 1 196 ? 5.428 13.871 17.186 1.00 77.56 196 ALA A O 1
ATOM 1568 N N . ILE A 1 197 ? 4.305 12.271 16.081 1.00 74.94 197 ILE A N 1
ATOM 1569 C CA . ILE A 1 197 ? 4.817 12.584 14.737 1.00 74.94 197 ILE A CA 1
ATOM 1570 C C . ILE A 1 197 ? 3.822 13.454 13.955 1.00 74.94 197 ILE A C 1
ATOM 1572 O O . ILE A 1 197 ? 4.216 14.240 13.094 1.00 74.94 197 ILE A O 1
ATOM 1576 N N . VAL A 1 198 ? 2.528 13.306 14.237 1.00 69.00 198 VAL A N 1
ATOM 1577 C CA . VAL A 1 198 ? 1.435 13.827 13.413 1.00 69.00 198 VAL A CA 1
ATOM 1578 C C . VAL A 1 198 ? 0.689 14.964 14.133 1.00 69.00 198 VAL A C 1
ATOM 1580 O O . VAL A 1 198 ? 0.349 14.813 15.306 1.00 69.00 198 VAL A O 1
ATOM 1583 N N . PRO A 1 199 ? 0.375 16.092 13.459 1.00 67.38 199 PRO A N 1
ATOM 1584 C CA . PRO A 1 199 ? -0.407 17.180 14.049 1.00 67.38 199 PRO A CA 1
ATOM 1585 C C . PRO A 1 199 ? -1.818 16.733 14.465 1.00 67.38 199 PRO A C 1
ATOM 1587 O O . PRO A 1 199 ? -2.471 15.971 13.745 1.00 67.38 199 PRO A O 1
ATOM 1590 N N . LYS A 1 200 ? -2.307 17.266 15.595 1.00 58.38 200 LYS A N 1
ATOM 1591 C CA . LYS A 1 200 ? -3.559 16.856 16.268 1.00 58.38 200 LYS A CA 1
ATOM 1592 C C . LYS A 1 200 ? -4.843 16.999 15.431 1.00 58.38 200 LYS A C 1
ATOM 1594 O O . LYS A 1 200 ? -5.822 16.334 15.745 1.00 58.38 200 LYS A O 1
ATOM 1599 N N . ASP A 1 201 ? -4.832 17.790 14.357 1.00 57.22 201 ASP A N 1
ATOM 1600 C CA . ASP A 1 201 ? -6.020 18.088 13.534 1.00 57.22 201 ASP A CA 1
ATOM 1601 C C . ASP A 1 201 ? -6.090 17.305 12.208 1.00 57.22 201 ASP A C 1
ATOM 1603 O O . ASP A 1 201 ? -6.867 17.642 11.313 1.00 57.22 201 ASP A O 1
ATOM 1607 N N . SER A 1 202 ? -5.259 16.275 12.039 1.00 61.09 202 SER A N 1
ATOM 1608 C CA . SER A 1 202 ? -5.168 15.518 10.785 1.00 61.09 202 SER A CA 1
ATOM 1609 C C . SER A 1 202 ? -5.946 14.196 10.813 1.00 61.09 202 SER A C 1
ATOM 1611 O O . SER A 1 202 ? -6.214 13.618 11.864 1.00 61.09 202 SER A O 1
ATOM 1613 N N . GLU A 1 203 ? -6.316 13.697 9.628 1.00 67.38 203 GLU A N 1
ATOM 1614 C CA . GLU A 1 203 ? -7.020 12.423 9.416 1.00 67.38 203 GLU A CA 1
ATOM 1615 C C . GLU A 1 203 ? -6.109 11.212 9.730 1.00 67.38 203 GLU A C 1
ATOM 1617 O O . GLU A 1 203 ? -5.635 10.485 8.850 1.00 67.38 203 GLU A O 1
ATOM 1622 N N . PHE A 1 204 ? -5.857 11.007 11.020 1.00 69.50 204 PHE A N 1
ATOM 1623 C CA . PHE A 1 204 ? -4.844 10.113 11.578 1.00 69.50 204 PHE A CA 1
ATOM 1624 C C . PHE A 1 204 ? -4.872 8.664 11.054 1.00 69.50 204 PHE A C 1
ATOM 1626 O O . PHE A 1 204 ? -3.822 8.164 10.632 1.00 69.50 204 PHE A O 1
ATOM 1633 N N . PRO A 1 205 ? -6.032 7.975 10.959 1.00 72.19 205 PRO A N 1
ATOM 1634 C CA . PRO A 1 205 ? -6.058 6.586 10.499 1.00 72.19 205 PRO A CA 1
ATOM 1635 C C . PRO A 1 205 ? -5.623 6.422 9.036 1.00 72.19 205 PRO A C 1
ATOM 1637 O O . PRO A 1 205 ? -5.081 5.380 8.649 1.00 72.19 205 PRO A O 1
ATOM 1640 N N . LYS A 1 206 ? -5.868 7.438 8.201 1.00 74.00 206 LYS A N 1
ATOM 1641 C CA . LYS A 1 206 ? -5.502 7.425 6.778 1.00 74.00 206 LYS A CA 1
ATOM 1642 C C . LYS A 1 206 ? -4.005 7.637 6.612 1.00 74.00 206 LYS A C 1
ATOM 1644 O O . LYS A 1 206 ? -3.371 6.870 5.891 1.00 74.00 206 LYS A O 1
ATOM 1649 N N . PHE A 1 207 ? -3.439 8.594 7.348 1.00 78.00 207 PHE A N 1
ATOM 1650 C CA . PHE A 1 207 ? -1.996 8.818 7.382 1.00 78.00 207 PHE A CA 1
ATOM 1651 C C . PHE A 1 207 ? -1.237 7.563 7.828 1.00 78.00 207 PHE A C 1
ATOM 1653 O O . PHE A 1 207 ? -0.313 7.142 7.136 1.00 78.00 207 PHE A O 1
ATOM 1660 N N . ALA A 1 208 ? -1.669 6.916 8.917 1.00 79.88 208 ALA A N 1
ATOM 1661 C CA . ALA A 1 208 ? -1.050 5.681 9.403 1.00 79.88 208 ALA A CA 1
ATOM 1662 C C . ALA A 1 208 ? -1.066 4.572 8.335 1.00 79.88 208 ALA A C 1
ATOM 1664 O O . ALA A 1 208 ? -0.059 3.907 8.106 1.00 79.88 208 ALA A O 1
ATOM 1665 N N . SER A 1 209 ? -2.180 4.424 7.609 1.00 83.50 209 SER A N 1
ATOM 1666 C CA . SER A 1 209 ? -2.290 3.438 6.523 1.00 83.50 209 SER A CA 1
ATOM 1667 C C . SER A 1 209 ? -1.332 3.740 5.362 1.00 83.50 209 SER A C 1
ATOM 1669 O O . SER A 1 209 ? -0.654 2.830 4.888 1.00 83.50 209 SER A O 1
ATOM 1671 N N . SER A 1 210 ? -1.241 5.003 4.925 1.00 83.50 210 SER A N 1
ATOM 1672 C CA . SER A 1 210 ? -0.316 5.417 3.858 1.00 83.50 210 SER A CA 1
ATOM 1673 C C . SER A 1 210 ? 1.149 5.275 4.284 1.00 83.50 210 SER A C 1
ATOM 1675 O O . SER A 1 210 ? 1.960 4.729 3.541 1.00 83.50 210 SER A O 1
ATOM 1677 N N . PHE A 1 211 ? 1.498 5.699 5.502 1.00 85.81 211 PHE A N 1
ATOM 1678 C CA . PHE A 1 211 ? 2.859 5.582 6.029 1.00 85.81 211 PHE A CA 1
ATOM 1679 C C . PHE A 1 211 ? 3.281 4.116 6.210 1.00 85.81 211 PHE A C 1
ATOM 1681 O O . PHE A 1 211 ? 4.367 3.721 5.781 1.00 85.81 211 PHE A O 1
ATOM 1688 N N . GLY A 1 212 ? 2.393 3.285 6.766 1.00 86.56 212 GLY A N 1
ATOM 1689 C CA . GLY A 1 212 ? 2.596 1.841 6.863 1.00 86.56 212 GLY A CA 1
ATOM 1690 C C . GLY A 1 212 ? 2.800 1.199 5.491 1.00 86.56 212 GLY A C 1
ATOM 1691 O O . GLY A 1 212 ? 3.692 0.369 5.327 1.00 86.56 212 GLY A O 1
ATOM 1692 N N . PHE A 1 213 ? 2.057 1.636 4.471 1.00 89.19 213 PHE A N 1
ATOM 1693 C CA . PHE A 1 213 ? 2.234 1.148 3.105 1.00 89.19 213 PHE A CA 1
ATOM 1694 C C . PHE A 1 213 ? 3.573 1.550 2.472 1.00 89.19 213 PHE A C 1
ATOM 1696 O O . PHE A 1 213 ? 4.213 0.713 1.832 1.00 89.19 213 PHE A O 1
ATOM 1703 N N . CYS A 1 214 ? 4.055 2.778 2.686 1.00 90.12 214 CYS A N 1
ATOM 1704 C CA . CYS A 1 214 ? 5.399 3.162 2.249 1.00 90.12 214 CYS A CA 1
ATOM 1705 C C . CYS A 1 214 ? 6.454 2.209 2.832 1.00 90.12 214 CYS A C 1
ATOM 1707 O O . CYS A 1 214 ? 7.265 1.664 2.084 1.00 90.12 214 CYS A O 1
ATOM 1709 N N . LEU A 1 215 ? 6.378 1.905 4.133 1.00 88.31 215 LEU A N 1
ATOM 1710 C CA . LEU A 1 215 ? 7.266 0.927 4.772 1.00 88.31 215 LEU A CA 1
ATOM 1711 C C . LEU A 1 215 ? 7.120 -0.479 4.174 1.00 88.31 215 LEU A C 1
ATOM 1713 O O . LEU A 1 215 ? 8.127 -1.132 3.922 1.00 88.31 215 LEU A O 1
ATOM 1717 N N . LEU A 1 216 ? 5.901 -0.927 3.857 1.00 88.81 216 LEU A N 1
ATOM 1718 C CA . LEU A 1 216 ? 5.684 -2.218 3.190 1.00 88.81 216 LEU A CA 1
ATOM 1719 C C . LEU A 1 216 ? 6.371 -2.294 1.829 1.00 88.81 216 LEU A C 1
ATOM 1721 O O . LEU A 1 216 ? 7.017 -3.293 1.520 1.00 88.81 216 LEU A O 1
ATOM 1725 N N . THR A 1 217 ? 6.251 -1.246 1.016 1.00 87.81 217 THR A N 1
ATOM 1726 C CA . THR A 1 217 ? 6.876 -1.221 -0.314 1.00 87.81 217 THR A CA 1
ATOM 1727 C C . THR A 1 217 ? 8.400 -1.119 -0.253 1.00 87.81 217 THR A C 1
ATOM 1729 O O . THR A 1 217 ? 9.065 -1.751 -1.070 1.00 87.81 217 THR A O 1
ATOM 1732 N N . ILE A 1 218 ? 8.965 -0.404 0.729 1.00 87.75 218 ILE A N 1
ATOM 1733 C CA . ILE A 1 218 ? 10.416 -0.384 0.980 1.00 87.75 218 ILE A CA 1
ATOM 1734 C C . ILE A 1 218 ? 10.875 -1.767 1.425 1.00 87.75 218 ILE A C 1
ATOM 1736 O O . ILE A 1 218 ? 11.810 -2.309 0.848 1.00 87.75 218 ILE A O 1
ATOM 1740 N N . GLY A 1 219 ? 10.197 -2.358 2.410 1.00 83.81 219 GLY A N 1
ATOM 1741 C CA . GLY A 1 219 ? 10.494 -3.698 2.895 1.00 83.81 219 GLY A CA 1
ATOM 1742 C C . GLY A 1 219 ? 10.452 -4.728 1.769 1.00 83.81 219 GLY A C 1
ATOM 1743 O O . GLY A 1 219 ? 11.412 -5.467 1.592 1.00 83.81 219 GLY A O 1
ATOM 1744 N N . GLY A 1 220 ? 9.408 -4.705 0.936 1.00 81.94 220 GLY A N 1
ATOM 1745 C CA . GLY A 1 220 ? 9.304 -5.542 -0.260 1.00 81.94 220 GLY A CA 1
ATOM 1746 C C . GLY A 1 220 ? 10.465 -5.326 -1.230 1.00 81.94 220 GLY A C 1
ATOM 1747 O O . GLY A 1 220 ? 11.119 -6.289 -1.611 1.00 81.94 220 GLY A O 1
ATOM 1748 N N . ALA A 1 221 ? 10.796 -4.073 -1.555 1.00 80.31 221 ALA A N 1
ATOM 1749 C CA . ALA A 1 221 ? 11.944 -3.750 -2.402 1.00 80.31 221 ALA A CA 1
ATOM 1750 C C . ALA A 1 221 ? 13.290 -4.198 -1.805 1.00 80.31 221 ALA A C 1
ATOM 1752 O O . ALA A 1 221 ? 14.238 -4.390 -2.564 1.00 80.31 221 ALA A O 1
ATOM 1753 N N . LEU A 1 222 ? 13.356 -4.366 -0.476 1.00 78.62 222 LEU A N 1
ATOM 1754 C CA . LEU A 1 222 ? 14.470 -4.904 0.312 1.00 78.62 222 LEU A CA 1
ATOM 1755 C C . LEU A 1 222 ? 14.439 -6.437 0.498 1.00 78.62 222 LEU A C 1
ATOM 1757 O O . LEU A 1 222 ? 15.330 -6.988 1.148 1.00 78.62 222 LEU A O 1
ATOM 1761 N N . LEU A 1 223 ? 13.451 -7.151 -0.045 1.00 77.25 223 LEU A N 1
ATOM 1762 C CA . LEU A 1 223 ? 13.392 -8.611 0.012 1.00 77.25 223 LEU A CA 1
ATOM 1763 C C . LEU A 1 223 ? 13.720 -9.227 -1.355 1.00 77.25 223 LEU A C 1
ATOM 1765 O O . LEU A 1 223 ? 13.127 -8.849 -2.366 1.00 77.25 223 LEU A O 1
ATOM 1769 N N . PRO A 1 224 ? 14.603 -10.239 -1.420 1.00 65.25 224 PRO A N 1
ATOM 1770 C CA . PRO A 1 224 ? 14.766 -11.013 -2.642 1.00 65.25 224 PRO A CA 1
ATOM 1771 C C . PRO A 1 224 ? 13.478 -11.803 -2.938 1.00 65.25 224 PRO A C 1
ATOM 1773 O O . PRO A 1 224 ? 12.916 -12.437 -2.049 1.00 65.25 224 PRO A O 1
ATOM 1776 N N . GLY A 1 225 ? 13.008 -11.777 -4.189 1.00 65.00 225 GLY A N 1
ATOM 1777 C CA . GLY A 1 225 ? 11.886 -12.611 -4.645 1.00 65.00 225 GLY A CA 1
ATOM 1778 C C . GLY A 1 225 ? 10.478 -12.066 -4.377 1.00 65.00 225 GLY A C 1
ATOM 1779 O O . GLY A 1 225 ? 9.510 -12.758 -4.682 1.00 65.00 225 GLY A O 1
ATOM 1780 N N . TYR A 1 226 ? 10.315 -10.833 -3.877 1.00 69.44 226 TYR A N 1
ATOM 1781 C CA . TYR A 1 226 ? 8.972 -10.262 -3.667 1.00 69.44 226 TYR A CA 1
ATOM 1782 C C . TYR A 1 226 ? 8.155 -10.189 -4.973 1.00 69.44 226 TYR A C 1
ATOM 1784 O O . TYR A 1 226 ? 6.950 -10.434 -4.971 1.00 69.44 226 TYR A O 1
ATOM 1792 N N . THR A 1 227 ? 8.810 -9.910 -6.104 1.00 67.44 227 THR A N 1
ATOM 1793 C CA . THR A 1 227 ? 8.171 -9.914 -7.427 1.00 67.44 227 THR A CA 1
ATOM 1794 C C . THR A 1 227 ? 7.788 -11.311 -7.887 1.00 67.44 227 THR A C 1
ATOM 1796 O O . THR A 1 227 ? 6.783 -11.439 -8.570 1.00 67.44 227 THR A O 1
ATOM 1799 N N . ASP A 1 228 ? 8.557 -12.338 -7.510 1.00 64.50 228 ASP A N 1
ATOM 1800 C CA . ASP A 1 228 ? 8.319 -13.728 -7.923 1.00 64.50 228 ASP A CA 1
ATOM 1801 C C . ASP A 1 228 ? 7.128 -14.342 -7.182 1.00 64.50 228 ASP A C 1
ATOM 1803 O O . ASP A 1 228 ? 6.368 -15.123 -7.748 1.00 64.50 228 ASP A O 1
ATOM 1807 N N . ILE A 1 229 ? 6.939 -13.955 -5.918 1.00 65.38 229 ILE A N 1
ATOM 1808 C CA . ILE A 1 229 ? 5.763 -14.333 -5.125 1.00 65.38 229 ILE A CA 1
ATOM 1809 C C . ILE A 1 229 ? 4.502 -13.676 -5.703 1.00 65.38 229 ILE A C 1
ATOM 1811 O O . ILE A 1 229 ? 3.457 -14.315 -5.799 1.00 65.38 229 ILE A O 1
ATOM 1815 N N . LEU A 1 230 ? 4.598 -12.405 -6.109 1.00 65.81 230 LEU A N 1
ATOM 1816 C CA . LEU A 1 230 ? 3.470 -11.643 -6.656 1.00 65.81 230 LEU A CA 1
ATOM 1817 C C . LEU A 1 230 ? 3.147 -11.983 -8.118 1.00 65.81 230 LEU A C 1
ATOM 1819 O O . LEU A 1 230 ? 2.005 -11.808 -8.533 1.00 65.81 230 LEU A O 1
ATOM 1823 N N . SER A 1 231 ? 4.126 -12.439 -8.904 1.00 68.00 231 SER A N 1
ATOM 1824 C CA . SER A 1 231 ? 3.910 -12.873 -10.289 1.00 68.00 231 SER A CA 1
ATOM 1825 C C . SER A 1 231 ? 3.330 -14.284 -10.392 1.00 68.00 231 SER A C 1
ATOM 1827 O O . SER A 1 231 ? 2.684 -14.582 -11.393 1.00 68.00 231 SER A O 1
ATOM 1829 N N . HIS A 1 232 ? 3.527 -15.128 -9.373 1.00 65.50 232 HIS A N 1
ATOM 1830 C CA . HIS A 1 232 ? 3.061 -16.516 -9.344 1.00 65.50 232 HIS A CA 1
ATOM 1831 C C . HIS A 1 232 ? 2.389 -16.879 -8.012 1.00 65.50 232 HIS A C 1
ATOM 1833 O O . HIS A 1 232 ? 2.965 -17.628 -7.210 1.00 65.50 232 HIS A O 1
ATOM 1839 N N . PRO A 1 233 ? 1.153 -16.414 -7.761 1.00 52.41 233 PRO A N 1
ATOM 1840 C CA . PRO A 1 233 ? 0.413 -16.802 -6.563 1.00 52.41 233 PRO A CA 1
ATOM 1841 C C . PRO A 1 233 ? 0.186 -18.326 -6.483 1.00 52.41 233 PRO A C 1
ATOM 1843 O O . PRO A 1 233 ? 0.192 -18.887 -5.387 1.00 52.41 233 PRO A O 1
ATOM 1846 N N . GLU A 1 234 ? 0.086 -19.031 -7.621 1.00 53.59 234 GLU A N 1
ATOM 1847 C CA . GLU A 1 234 ? -0.055 -20.496 -7.671 1.00 53.59 234 GLU A CA 1
ATOM 1848 C C . GLU A 1 234 ? 1.173 -21.293 -7.191 1.00 53.59 234 GLU A C 1
ATOM 1850 O O . GLU A 1 234 ? 1.064 -22.490 -6.901 1.00 53.59 234 GLU A O 1
ATOM 1855 N N . ARG A 1 235 ? 2.358 -20.674 -7.076 1.00 52.75 235 ARG A N 1
ATOM 1856 C CA . ARG A 1 235 ? 3.560 -21.372 -6.584 1.00 52.75 235 ARG A CA 1
ATOM 1857 C C . ARG A 1 235 ? 3.506 -21.650 -5.088 1.00 52.75 235 ARG A C 1
ATOM 1859 O O . ARG A 1 235 ? 4.061 -22.651 -4.655 1.00 52.75 235 ARG A O 1
ATOM 1866 N N . PHE A 1 236 ? 2.806 -20.830 -4.309 1.00 46.19 236 PHE A N 1
ATOM 1867 C CA . PHE A 1 236 ? 2.667 -21.061 -2.871 1.00 46.19 236 PHE A CA 1
ATOM 1868 C C . PHE A 1 236 ? 1.769 -22.270 -2.586 1.00 46.19 236 PHE A C 1
ATOM 1870 O O . PHE A 1 236 ? 2.153 -23.162 -1.837 1.00 46.19 236 PHE A O 1
ATOM 1877 N N . THR A 1 237 ? 0.616 -22.361 -3.253 1.00 47.75 237 THR A N 1
ATOM 1878 C CA . THR A 1 237 ? -0.284 -23.519 -3.155 1.00 47.75 237 THR A CA 1
ATOM 1879 C C . THR A 1 237 ? 0.340 -24.773 -3.743 1.00 47.75 237 THR A C 1
ATOM 1881 O O . THR A 1 237 ? 0.256 -25.821 -3.119 1.00 47.75 237 THR A O 1
ATOM 1884 N N . SER A 1 238 ? 1.013 -24.696 -4.892 1.00 47.09 238 SER A N 1
ATOM 1885 C CA . SER A 1 238 ? 1.653 -25.881 -5.478 1.00 47.09 238 SER A CA 1
ATOM 1886 C C . SER A 1 238 ? 2.875 -26.361 -4.691 1.00 47.09 238 SER A C 1
ATOM 1888 O O . SER A 1 238 ? 3.032 -27.569 -4.548 1.00 47.09 238 SER A O 1
ATOM 1890 N N . GLN A 1 239 ? 3.694 -25.474 -4.111 1.00 51.09 239 GLN A N 1
ATOM 1891 C CA . GLN A 1 239 ? 4.786 -25.886 -3.217 1.00 51.09 239 GLN A CA 1
ATOM 1892 C C . GLN A 1 239 ? 4.274 -26.413 -1.877 1.00 51.09 239 GLN A C 1
ATOM 1894 O O . GLN A 1 239 ? 4.798 -27.410 -1.393 1.00 51.09 239 GLN A O 1
ATOM 1899 N N . PHE A 1 240 ? 3.233 -25.809 -1.298 1.00 45.31 240 PHE A N 1
ATOM 1900 C CA . PHE A 1 240 ? 2.624 -26.299 -0.061 1.00 45.31 240 PHE A CA 1
ATOM 1901 C C . PHE A 1 240 ? 1.927 -27.651 -0.273 1.00 45.31 240 PHE A C 1
ATOM 1903 O O . PHE A 1 240 ? 2.125 -28.573 0.508 1.00 45.31 240 PHE A O 1
ATOM 1910 N N . VAL A 1 241 ? 1.194 -27.825 -1.377 1.00 57.78 241 VAL A N 1
ATOM 1911 C CA . VAL A 1 241 ? 0.587 -29.112 -1.763 1.00 57.78 241 VAL A CA 1
ATOM 1912 C C . VAL A 1 241 ? 1.657 -30.153 -2.106 1.00 57.78 241 VAL A C 1
ATOM 1914 O O . VAL A 1 241 ? 1.508 -31.314 -1.736 1.00 57.78 241 VAL A O 1
ATOM 1917 N N . ALA A 1 242 ? 2.757 -29.767 -2.760 1.00 56.34 242 ALA A N 1
ATOM 1918 C CA . ALA A 1 242 ? 3.880 -30.669 -3.022 1.00 56.34 242 ALA A CA 1
ATOM 1919 C C . ALA A 1 242 ? 4.619 -31.073 -1.736 1.00 56.34 242 ALA A C 1
ATOM 1921 O O . ALA A 1 242 ? 5.035 -32.222 -1.617 1.00 56.34 242 ALA A O 1
ATOM 1922 N N . TYR A 1 243 ? 4.740 -30.162 -0.768 1.00 57.50 243 TYR A N 1
ATOM 1923 C CA . TYR A 1 243 ? 5.296 -30.437 0.556 1.00 57.50 243 TYR A CA 1
ATOM 1924 C C . TYR A 1 243 ? 4.399 -31.391 1.357 1.00 57.50 243 TYR A C 1
ATOM 1926 O O . TYR A 1 243 ? 4.878 -32.415 1.832 1.00 57.50 243 TYR A O 1
ATOM 1934 N N . ILE A 1 244 ? 3.088 -31.121 1.420 1.00 57.66 244 ILE A N 1
ATOM 1935 C CA . ILE A 1 244 ? 2.089 -31.999 2.059 1.00 57.66 244 ILE A CA 1
ATOM 1936 C C . ILE A 1 244 ? 2.123 -33.395 1.420 1.00 57.66 244 ILE A C 1
ATOM 1938 O O . ILE A 1 244 ? 2.187 -34.398 2.123 1.00 57.66 244 ILE A O 1
ATOM 1942 N N . ARG A 1 245 ? 2.174 -33.466 0.082 1.00 65.44 245 ARG A N 1
ATOM 1943 C CA . ARG A 1 245 ? 2.299 -34.730 -0.654 1.00 65.44 245 ARG A CA 1
ATOM 1944 C C . ARG A 1 245 ? 3.621 -35.448 -0.351 1.00 65.44 245 ARG A C 1
ATOM 1946 O O . ARG A 1 245 ? 3.641 -36.672 -0.298 1.00 65.44 245 ARG A O 1
ATOM 1953 N N . GLN A 1 246 ? 4.726 -34.729 -0.148 1.00 63.97 246 GLN A N 1
ATOM 1954 C CA . GLN A 1 246 ? 5.996 -35.345 0.254 1.00 63.97 246 GLN A CA 1
ATOM 1955 C C . GLN A 1 246 ? 5.980 -35.872 1.692 1.00 63.97 246 GLN A C 1
ATOM 1957 O O . GLN A 1 246 ? 6.578 -36.920 1.944 1.00 63.97 246 GLN A O 1
ATOM 1962 N N . GLU A 1 247 ? 5.311 -35.194 2.624 1.00 59.34 247 GLU A N 1
ATOM 1963 C CA . GLU A 1 247 ? 5.155 -35.697 3.993 1.00 59.34 247 GLU A CA 1
ATOM 1964 C C . GLU A 1 247 ? 4.222 -36.911 4.062 1.00 59.34 247 GLU A C 1
ATOM 1966 O O . GLU A 1 247 ? 4.527 -37.862 4.776 1.00 59.34 247 GLU A O 1
ATOM 1971 N N . GLU A 1 248 ? 3.161 -36.951 3.254 1.00 59.50 248 GLU A N 1
ATOM 1972 C CA . GLU A 1 248 ? 2.258 -38.106 3.141 1.00 59.50 248 GLU A CA 1
ATOM 1973 C C . GLU A 1 248 ? 2.975 -39.351 2.582 1.00 59.50 248 GLU A C 1
ATOM 1975 O O . GLU A 1 248 ? 2.811 -40.465 3.089 1.00 59.50 248 GLU A O 1
ATOM 1980 N N . ILE A 1 249 ? 3.858 -39.159 1.594 1.00 58.88 249 ILE A N 1
ATOM 1981 C CA . ILE A 1 249 ? 4.692 -40.231 1.028 1.00 58.88 249 ILE A CA 1
ATOM 1982 C C . ILE A 1 249 ? 5.749 -40.709 2.039 1.00 58.88 249 ILE A C 1
ATOM 1984 O O . ILE A 1 249 ? 6.012 -41.907 2.128 1.00 58.88 249 ILE A O 1
ATOM 1988 N N . LYS A 1 250 ? 6.337 -39.808 2.839 1.00 54.03 250 LYS A N 1
ATOM 1989 C CA . LYS A 1 250 ? 7.277 -40.188 3.911 1.00 54.03 250 LYS A CA 1
ATOM 1990 C C . LYS A 1 250 ? 6.588 -40.893 5.081 1.00 54.03 250 LYS A C 1
ATOM 1992 O O . LYS A 1 250 ? 7.166 -41.828 5.627 1.00 54.03 250 LYS A O 1
ATOM 1997 N N . GLY A 1 251 ? 5.373 -40.481 5.444 1.00 55.72 251 GLY A N 1
ATOM 1998 C CA . GLY A 1 251 ? 4.575 -41.113 6.498 1.00 55.72 251 GLY A CA 1
ATOM 1999 C C . GLY A 1 251 ? 4.092 -42.518 6.128 1.00 55.72 251 GLY A C 1
ATOM 2000 O O . GLY A 1 251 ? 4.046 -43.393 6.984 1.00 55.72 251 GLY A O 1
ATOM 2001 N N . SER A 1 252 ? 3.825 -42.762 4.843 1.00 54.72 252 SER A N 1
ATOM 2002 C CA . SER A 1 252 ? 3.401 -44.074 4.324 1.00 54.72 252 SER A CA 1
ATOM 2003 C C . SER A 1 252 ? 4.544 -45.083 4.151 1.00 54.72 252 SER A C 1
ATOM 2005 O O . SER A 1 252 ? 4.289 -46.248 3.880 1.00 54.72 252 SER A O 1
ATOM 2007 N N . SER A 1 253 ? 5.803 -44.653 4.288 1.00 52.88 253 SER A N 1
ATOM 2008 C CA . SER A 1 253 ? 6.985 -45.525 4.200 1.00 52.88 253 SER A CA 1
ATOM 2009 C C . SER A 1 253 ? 7.504 -45.986 5.573 1.00 52.88 253 SER A C 1
ATOM 2011 O O . SER A 1 253 ? 8.537 -46.654 5.630 1.00 52.88 253 SER A O 1
ATOM 2013 N N . LEU A 1 254 ? 6.837 -45.596 6.667 1.00 52.69 254 LEU A N 1
ATOM 2014 C CA . LEU A 1 254 ? 7.185 -45.944 8.054 1.00 52.69 254 LEU A CA 1
ATOM 2015 C C . LEU A 1 254 ? 6.120 -46.822 8.748 1.00 52.69 254 LEU A C 1
ATOM 2017 O O . LEU A 1 254 ? 6.179 -46.996 9.966 1.00 52.69 254 LEU A O 1
ATOM 2021 N N . VAL A 1 255 ? 5.181 -47.384 7.979 1.00 45.91 255 VAL A N 1
ATOM 2022 C CA . VAL A 1 255 ? 4.228 -48.434 8.386 1.00 45.91 255 VAL A CA 1
ATOM 2023 C C . VAL A 1 255 ? 4.462 -49.647 7.498 1.00 45.91 255 VAL A C 1
ATOM 2025 O O . VAL A 1 255 ? 4.460 -50.772 8.041 1.00 45.91 255 VAL A O 1
#

Sequence (255 aa):
MTSRQEGRIQWIEGLRGIASTLVWIAHVTRAFDLDLYSPVSGEGLRPRLLQLPFLRIMIQGRLGVIIFIYVTGYVCALKPLTLFRRGNYEADGFLSVSSTPGPELGISTTFTRARSSNSSKAESSCCSYFMQFWWGVFMNDLHNSRVSQRISWSKSRYIPFLGFLSVGVGLFIASFPESRIELASWSRWQDQILSAIVPKDSEFPKFASSFGFCLLTIGGALLPGYTDILSHPERFTSQFVAYIRQEEIKGSSLV

pLDDT: mean 70.24, std 13.76, range [34.09, 90.69]

Solvent-accessible surface area (backbone atoms only — not comparable to full-atom values): 13654 Å² total; per-residue (Å²): 133,56,75,73,57,53,56,58,50,39,20,54,54,38,50,46,52,53,18,53,49,26,35,49,45,15,54,54,38,58,74,77,44,62,57,61,57,22,45,38,85,47,93,93,53,82,55,53,77,59,30,35,78,56,53,26,49,53,51,65,21,58,63,17,56,46,46,44,38,18,50,49,23,25,58,62,36,49,62,29,57,54,30,50,76,71,70,44,55,90,57,65,17,57,50,43,54,72,68,38,86,62,73,76,74,60,52,54,64,46,59,69,55,41,77,77,54,77,53,71,65,56,51,55,56,48,49,53,53,51,52,32,21,55,48,16,31,50,51,45,52,45,66,69,30,73,65,50,72,62,61,52,76,89,78,42,83,61,48,48,53,51,9,53,49,30,30,53,53,9,44,53,40,37,36,52,51,79,39,66,46,82,78,35,74,70,44,42,55,49,48,60,58,50,58,73,77,43,69,94,90,53,71,56,48,56,50,36,31,46,54,11,45,52,32,32,54,52,10,42,74,38,35,88,59,50,55,57,51,40,51,37,66,66,54,58,57,52,50,50,51,50,46,53,53,50,51,52,56,55,59,65,73,77,115

Organism: Fusarium oxysporum f. sp. cubense (strain race 1) (NCBI:txid1229664)